Protein AF-K1UDP0-F1 (afdb_monomer_lite)

Stru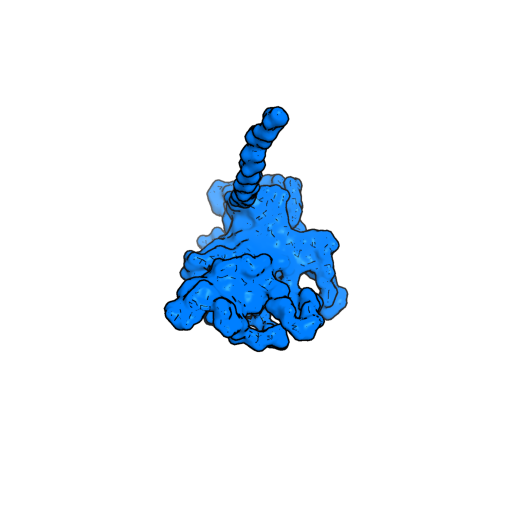cture (mmCIF, N/CA/C/O backbone):
data_AF-K1UDP0-F1
#
_entry.id   AF-K1UDP0-F1
#
loop_
_atom_site.group_PDB
_atom_site.id
_atom_site.type_symbol
_atom_site.label_atom_id
_atom_site.label_alt_id
_atom_site.label_comp_id
_atom_site.label_asym_id
_atom_site.label_entity_id
_atom_site.label_seq_id
_atom_site.pdbx_PDB_ins_code
_atom_site.Cartn_x
_atom_site.Cartn_y
_atom_site.Cartn_z
_atom_site.occupancy
_atom_site.B_iso_or_equiv
_atom_site.auth_seq_id
_atom_site.auth_comp_id
_atom_site.auth_asym_id
_atom_site.auth_atom_id
_atom_site.pdbx_PDB_model_num
ATOM 1 N N . ALA A 1 1 ? -35.094 0.260 -49.818 1.00 42.16 1 ALA A N 1
ATOM 2 C CA . ALA A 1 1 ? -34.373 -0.381 -48.700 1.00 42.16 1 ALA A CA 1
ATOM 3 C C . ALA A 1 1 ? -34.148 0.659 -47.609 1.00 42.16 1 ALA A C 1
ATOM 5 O O . ALA A 1 1 ? -33.441 1.630 -47.849 1.00 42.16 1 ALA A O 1
ATOM 6 N N . ILE A 1 2 ? -34.815 0.514 -46.461 1.00 40.31 2 ILE A N 1
ATOM 7 C CA . ILE A 1 2 ? -34.652 1.402 -45.303 1.00 40.31 2 ILE A CA 1
ATOM 8 C C . ILE A 1 2 ? -33.335 0.998 -44.633 1.00 40.31 2 ILE A C 1
ATOM 10 O O . ILE A 1 2 ? -33.286 0.004 -43.917 1.00 40.31 2 ILE A O 1
ATOM 14 N N . LYS A 1 3 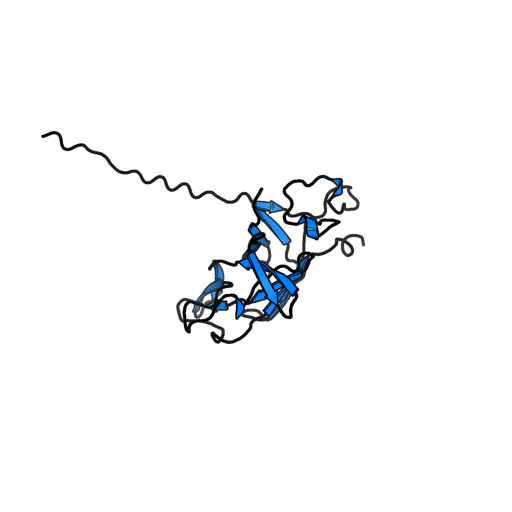? -32.242 1.710 -44.933 1.00 44.22 3 LYS A N 1
ATOM 15 C CA . LYS A 1 3 ? -30.991 1.574 -44.179 1.00 44.22 3 LYS A CA 1
ATOM 16 C C . LYS A 1 3 ? -31.209 2.239 -42.823 1.00 44.22 3 LYS A C 1
ATOM 18 O O . LYS A 1 3 ? -31.300 3.460 -42.727 1.00 44.22 3 LYS A O 1
ATOM 23 N N . SER A 1 4 ? -31.370 1.405 -41.809 1.00 48.97 4 SER A N 1
ATOM 24 C CA . SER A 1 4 ? -31.500 1.774 -40.409 1.00 48.97 4 SER A CA 1
ATOM 25 C C . SER A 1 4 ? -30.345 2.670 -39.956 1.00 48.97 4 SER A C 1
ATOM 27 O O . SER A 1 4 ? -29.184 2.266 -39.995 1.00 48.97 4 SER A O 1
ATOM 29 N N . LYS A 1 5 ? -30.681 3.882 -39.503 1.00 51.97 5 LYS A N 1
ATOM 30 C CA . LYS A 1 5 ? -29.825 4.707 -38.649 1.00 51.97 5 LYS A CA 1
ATOM 31 C C . LYS A 1 5 ? -29.817 4.078 -37.256 1.00 51.97 5 LYS A C 1
ATOM 33 O O . LYS A 1 5 ? -30.754 4.294 -36.497 1.00 51.97 5 LYS A O 1
ATOM 38 N N . TYR A 1 6 ? -28.770 3.341 -36.923 1.00 50.84 6 TYR A N 1
ATOM 39 C CA . TYR A 1 6 ? -28.407 3.123 -35.529 1.00 50.84 6 TYR A CA 1
ATOM 40 C C . TYR A 1 6 ? -27.055 3.793 -35.329 1.00 50.84 6 TYR A C 1
ATOM 42 O O . TYR A 1 6 ? -26.057 3.377 -35.908 1.00 50.84 6 TYR A O 1
ATOM 50 N N . ALA A 1 7 ? -27.064 4.910 -34.604 1.00 57.78 7 ALA A N 1
ATOM 51 C CA . ALA A 1 7 ? -25.852 5.476 -34.041 1.00 57.78 7 ALA A CA 1
ATOM 52 C C . ALA A 1 7 ? -25.564 4.674 -32.771 1.00 57.78 7 ALA A C 1
ATOM 54 O O . ALA A 1 7 ? -26.352 4.720 -31.825 1.00 57.78 7 ALA A O 1
ATOM 55 N N . GLU A 1 8 ? -24.479 3.905 -32.770 1.00 53.16 8 GLU A N 1
ATOM 56 C CA . GLU A 1 8 ? -23.952 3.328 -31.539 1.00 53.16 8 GLU A CA 1
ATOM 57 C C . GLU A 1 8 ? -23.496 4.481 -30.647 1.00 53.16 8 GLU A C 1
ATOM 59 O O . GLU A 1 8 ? -22.573 5.225 -30.971 1.00 53.16 8 GLU A O 1
ATOM 64 N N . THR A 1 9 ? -24.214 4.680 -29.545 1.00 47.75 9 THR A N 1
ATOM 65 C CA . THR A 1 9 ? -23.790 5.581 -28.479 1.00 47.75 9 THR A CA 1
ATOM 66 C C . THR A 1 9 ? -23.071 4.724 -27.455 1.00 47.75 9 THR A C 1
ATOM 68 O O . THR A 1 9 ? -23.708 4.021 -26.672 1.00 47.75 9 THR A O 1
ATOM 71 N N . THR A 1 10 ? -21.743 4.752 -27.479 1.00 50.28 10 THR A N 1
ATOM 72 C CA . THR A 1 10 ? -20.934 4.165 -26.413 1.00 50.28 10 THR A CA 1
ATOM 73 C C . THR A 1 10 ? -21.093 5.037 -25.175 1.00 50.28 10 THR A C 1
ATOM 75 O O . THR A 1 10 ? -20.536 6.129 -25.094 1.00 50.28 10 THR A O 1
ATOM 78 N N . VAL A 1 11 ? -21.890 4.579 -24.213 1.00 44.62 11 VAL A N 1
ATOM 79 C CA . VAL A 1 11 ? -21.953 5.190 -22.885 1.00 44.62 11 VAL A CA 1
ATOM 80 C C . VAL A 1 11 ? -20.810 4.597 -22.069 1.00 44.62 11 VAL A C 1
ATOM 82 O O . VAL A 1 11 ? -20.934 3.513 -21.509 1.00 44.62 11 VAL A O 1
ATOM 85 N N . SER A 1 12 ? -19.669 5.281 -22.028 1.00 48.81 12 SER A N 1
ATOM 86 C CA . SER A 1 12 ? -18.603 4.963 -21.079 1.00 48.81 12 SER A CA 1
ATOM 87 C C . SER A 1 12 ? -18.919 5.643 -19.747 1.00 48.81 12 SER A C 1
ATOM 89 O O . SER A 1 12 ? -18.541 6.791 -19.519 1.00 48.81 12 SER A O 1
ATOM 91 N N . THR A 1 13 ? -19.637 4.964 -18.857 1.00 45.91 13 THR A N 1
ATOM 92 C CA . THR A 1 13 ? -19.646 5.349 -17.442 1.00 45.91 13 THR A CA 1
ATOM 93 C C . THR A 1 13 ? -18.293 4.973 -16.853 1.00 45.91 13 THR A C 1
ATOM 95 O O . THR A 1 13 ? -18.053 3.807 -16.549 1.00 45.91 13 THR A O 1
ATOM 98 N N . ALA A 1 14 ? -17.395 5.948 -16.711 1.00 54.34 14 ALA A N 1
ATOM 99 C CA . ALA A 1 14 ? -16.269 5.801 -15.802 1.00 54.34 14 ALA A CA 1
ATOM 100 C C . ALA A 1 14 ? -16.856 5.718 -14.385 1.00 54.34 14 ALA A C 1
ATOM 102 O O . ALA A 1 14 ? -17.390 6.702 -13.875 1.00 54.34 14 ALA A O 1
ATOM 103 N N . LEU A 1 15 ? -16.846 4.527 -13.785 1.00 57.91 15 LEU A N 1
ATOM 104 C CA . LEU A 1 15 ? -17.167 4.362 -12.370 1.00 57.91 15 LEU A CA 1
ATOM 105 C C . LEU A 1 15 ? -16.089 5.101 -11.574 1.00 57.91 15 LEU A C 1
ATOM 107 O O . LEU A 1 15 ? -14.957 4.637 -11.473 1.00 57.91 15 LEU A O 1
ATOM 111 N N . ALA A 1 16 ? -16.425 6.285 -11.067 1.00 78.94 16 ALA A N 1
ATOM 112 C CA . ALA A 1 16 ? -15.557 7.003 -10.149 1.00 78.94 16 ALA A CA 1
ATOM 113 C C . ALA A 1 16 ? -15.512 6.232 -8.823 1.00 78.94 16 ALA A C 1
ATOM 115 O O . ALA A 1 16 ? -16.558 5.919 -8.254 1.00 78.94 16 ALA A O 1
ATOM 116 N N . LEU A 1 17 ? -14.309 5.915 -8.341 1.00 87.06 17 LEU A N 1
ATOM 117 C CA . LEU A 1 17 ? -14.132 5.344 -7.008 1.00 87.06 17 LEU A CA 1
ATOM 118 C C . LEU A 1 17 ? -14.562 6.380 -5.962 1.00 87.06 17 LEU A C 1
ATOM 120 O O . LEU A 1 17 ? -14.108 7.526 -5.996 1.00 87.06 17 LEU A O 1
ATOM 124 N N . GLN A 1 18 ? -15.432 5.973 -5.040 1.00 92.69 18 GLN A N 1
ATOM 125 C CA . GLN A 1 18 ? -15.781 6.771 -3.869 1.00 92.69 18 GLN A CA 1
ATOM 126 C C . GLN A 1 18 ? -14.707 6.553 -2.804 1.00 92.69 18 GLN A C 1
ATOM 128 O O . GLN A 1 18 ? -14.639 5.482 -2.206 1.00 92.69 18 GLN A O 1
ATOM 133 N N . TRP A 1 19 ? -13.853 7.554 -2.611 1.00 94.50 19 TRP A N 1
ATOM 134 C CA . TRP A 1 19 ? -12.797 7.529 -1.603 1.00 94.50 19 TRP A CA 1
ATOM 135 C C . TRP A 1 19 ? -13.340 7.933 -0.240 1.00 94.50 19 TRP A C 1
ATOM 137 O O . TRP A 1 19 ? -14.052 8.930 -0.123 1.00 94.50 19 TRP A O 1
ATOM 147 N N . GLU A 1 20 ? -12.977 7.163 0.777 1.00 94.56 20 GLU A N 1
ATOM 148 C CA . GLU A 1 20 ? -13.325 7.415 2.169 1.00 94.56 20 GLU A CA 1
ATOM 149 C C . GLU A 1 20 ? -12.052 7.381 3.020 1.00 94.56 20 GLU A C 1
ATOM 151 O O . GLU A 1 20 ? -11.142 6.595 2.721 1.00 94.56 20 GLU A O 1
ATOM 156 N N . PRO A 1 21 ? -11.964 8.200 4.084 1.00 94.38 21 PRO A N 1
ATOM 157 C CA . PRO A 1 21 ? -10.879 8.087 5.045 1.00 94.38 21 PRO A CA 1
ATOM 158 C C . PRO A 1 21 ? -10.788 6.656 5.570 1.00 94.38 21 PRO A C 1
ATOM 160 O O . PRO A 1 21 ? -11.789 6.079 6.001 1.00 94.38 21 PRO A O 1
ATOM 163 N N . LEU A 1 22 ? -9.585 6.086 5.558 1.00 96.19 22 LEU A N 1
ATOM 164 C CA . LEU A 1 22 ? -9.324 4.897 6.351 1.00 96.19 22 LEU A CA 1
ATOM 165 C C . LEU A 1 22 ? -9.134 5.342 7.805 1.00 96.19 22 LEU A C 1
ATOM 167 O O . LEU A 1 22 ? -8.569 6.401 8.066 1.00 96.19 22 LEU A O 1
ATOM 171 N N . TYR A 1 23 ? -9.606 4.542 8.753 1.00 96.44 23 TYR A N 1
ATOM 172 C CA . TYR A 1 23 ? -9.430 4.805 10.179 1.00 96.44 23 TYR A CA 1
ATOM 173 C C . TYR A 1 23 ? -8.517 3.756 10.799 1.00 96.44 23 TYR A C 1
ATOM 175 O O . TYR A 1 23 ? -8.512 2.603 10.362 1.00 96.44 23 TYR A O 1
ATOM 183 N 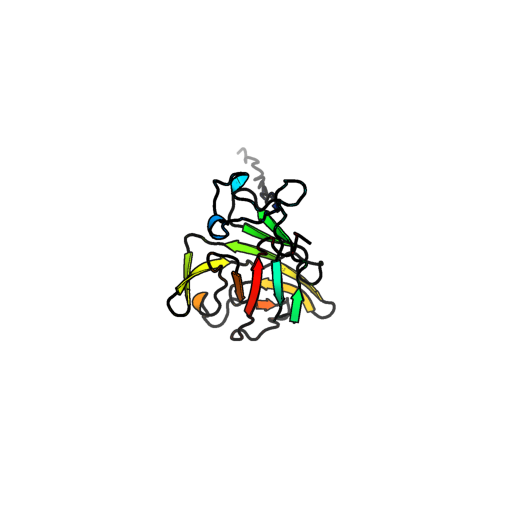N . ILE A 1 24 ? -7.773 4.155 11.829 1.00 96.88 24 ILE A N 1
ATOM 184 C CA . ILE A 1 24 ? -6.847 3.266 12.526 1.00 96.88 24 ILE A CA 1
ATOM 185 C C . ILE A 1 24 ? -7.624 2.117 13.160 1.00 96.88 24 ILE A C 1
ATOM 187 O O . ILE A 1 24 ? -8.504 2.329 13.996 1.00 96.88 24 ILE A O 1
ATOM 191 N N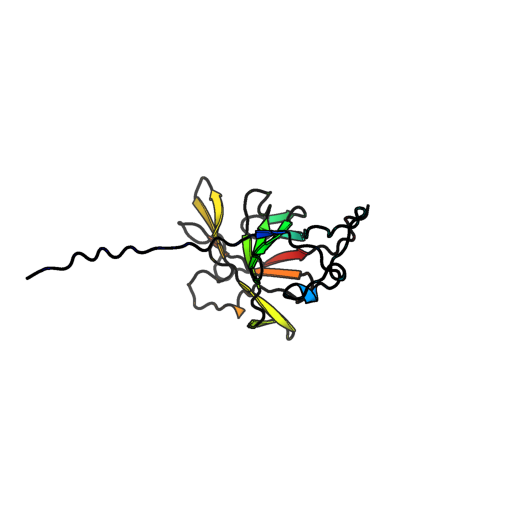 . LEU A 1 25 ? -7.273 0.894 12.772 1.00 96.69 25 LEU A N 1
ATOM 192 C CA . LEU A 1 25 ? -7.809 -0.325 13.362 1.00 96.69 25 LEU A CA 1
ATOM 193 C C . LEU A 1 25 ? -7.001 -0.716 14.598 1.00 96.69 25 LEU A C 1
ATOM 195 O O . LEU A 1 25 ? -5.767 -0.724 14.568 1.00 96.69 25 LEU A O 1
ATOM 199 N N . SER A 1 26 ? -7.706 -1.098 15.661 1.00 95.12 26 SER A N 1
ATOM 200 C CA . SER A 1 26 ? -7.107 -1.698 16.858 1.00 95.12 26 SER A CA 1
ATOM 201 C C . SER A 1 26 ? -6.477 -3.057 16.535 1.00 95.12 26 SER A C 1
ATOM 203 O O . SER A 1 26 ? -5.418 -3.391 17.058 1.00 95.12 26 SER A O 1
ATOM 205 N N . ASP A 1 27 ? -7.112 -3.817 15.638 1.00 96.06 27 ASP A N 1
ATOM 206 C CA . ASP A 1 27 ? -6.597 -5.064 15.072 1.00 96.06 27 ASP A CA 1
ATOM 207 C C . ASP A 1 27 ? -6.271 -4.852 13.582 1.00 96.06 27 ASP A C 1
ATOM 209 O O . ASP A 1 27 ? -7.192 -4.792 12.757 1.00 96.06 27 ASP A O 1
ATOM 213 N N . PRO A 1 28 ? -4.985 -4.719 13.208 1.00 94.62 28 PRO A N 1
ATOM 214 C CA . PRO A 1 28 ? -4.599 -4.414 11.834 1.00 94.62 28 PRO A CA 1
ATOM 215 C C . PRO A 1 28 ? -4.934 -5.545 10.851 1.00 94.62 28 PRO A C 1
ATOM 217 O O . PRO A 1 28 ? -5.120 -5.284 9.663 1.00 94.62 28 PRO A O 1
ATOM 220 N N . THR A 1 29 ? -5.122 -6.782 11.326 1.00 94.50 29 THR A N 1
ATOM 221 C CA . THR A 1 29 ? -5.483 -7.921 10.464 1.00 94.50 29 THR A CA 1
ATOM 222 C C . THR A 1 29 ? -6.868 -7.754 9.826 1.00 94.50 29 THR A C 1
ATOM 224 O O . THR A 1 29 ? -7.169 -8.349 8.789 1.00 94.50 29 THR A O 1
ATOM 227 N N . LYS A 1 30 ? -7.708 -6.875 10.392 1.00 95.38 30 LYS A N 1
ATOM 228 C CA . LYS A 1 30 ? -9.041 -6.544 9.875 1.00 95.38 30 LYS A CA 1
ATOM 229 C C . LYS A 1 30 ? -9.036 -5.517 8.745 1.00 95.38 30 LYS A C 1
ATOM 231 O O . LYS A 1 30 ? -10.117 -5.128 8.304 1.00 95.38 30 LYS A O 1
ATOM 236 N N . LEU A 1 31 ? -7.875 -5.095 8.236 1.00 95.81 31 LEU A N 1
ATOM 237 C CA . LEU A 1 31 ? -7.777 -4.088 7.171 1.00 95.81 31 LEU A CA 1
ATOM 238 C C . LEU A 1 31 ? -8.648 -4.410 5.945 1.00 95.81 31 LEU A C 1
ATOM 240 O O . LEU A 1 31 ? -9.223 -3.513 5.329 1.00 95.81 31 LEU A O 1
ATOM 244 N N . LEU A 1 32 ? -8.785 -5.697 5.615 1.00 94.31 32 LEU A N 1
ATOM 245 C CA . LEU A 1 32 ? -9.586 -6.168 4.483 1.00 94.31 32 LEU A CA 1
ATOM 246 C C . LEU A 1 32 ? -11.040 -6.499 4.846 1.00 94.31 32 LEU A C 1
ATOM 248 O O . LEU A 1 32 ? -11.826 -6.809 3.951 1.00 94.31 32 LEU A O 1
ATOM 252 N N . SER A 1 33 ? -11.417 -6.420 6.125 1.00 92.38 33 SER A N 1
ATOM 253 C CA . SER A 1 33 ? -12.769 -6.743 6.581 1.00 92.38 33 SER A CA 1
ATOM 254 C C . SER A 1 33 ? -13.804 -5.816 5.942 1.00 92.38 33 SER A C 1
ATOM 256 O O . SER A 1 33 ? -13.559 -4.625 5.714 1.00 92.38 33 SER A O 1
ATOM 258 N N . THR A 1 34 ? -14.974 -6.385 5.659 1.00 87.00 34 THR A N 1
ATOM 259 C CA . THR A 1 34 ? -16.201 -5.664 5.286 1.00 87.00 34 THR A CA 1
ATOM 260 C C . THR A 1 34 ? -17.183 -5.557 6.451 1.00 87.00 34 THR A C 1
ATOM 262 O O . THR A 1 34 ? -18.213 -4.904 6.319 1.00 87.00 34 THR A O 1
ATOM 265 N N . ASP A 1 35 ? -16.886 -6.218 7.569 1.00 89.44 35 ASP A N 1
ATOM 266 C CA . ASP A 1 35 ? -17.688 -6.228 8.788 1.00 89.44 35 ASP A CA 1
ATOM 267 C C . ASP A 1 35 ? -16.877 -5.540 9.889 1.00 89.44 35 ASP A C 1
ATOM 269 O O . ASP A 1 35 ? -16.125 -6.173 10.635 1.00 89.44 35 ASP A O 1
ATOM 273 N N . LEU A 1 36 ? -16.914 -4.208 9.868 1.00 92.25 36 LEU A N 1
ATOM 274 C CA . LEU A 1 36 ? -16.256 -3.350 10.846 1.00 92.25 36 LEU A CA 1
ATOM 275 C C . LEU A 1 36 ? -17.316 -2.597 11.642 1.00 92.25 36 LEU A C 1
ATOM 277 O O . LEU A 1 36 ? -18.312 -2.112 11.104 1.00 92.25 36 LEU A O 1
ATOM 281 N N . THR A 1 37 ? -17.067 -2.476 12.936 1.00 93.75 37 THR A N 1
ATOM 282 C CA . THR A 1 37 ? -17.899 -1.760 13.895 1.00 93.75 37 THR A CA 1
ATOM 283 C C . THR A 1 37 ? -17.093 -0.651 14.558 1.00 93.75 37 THR A C 1
ATOM 285 O O . THR A 1 37 ? -15.867 -0.624 14.496 1.00 93.75 37 THR A O 1
ATOM 288 N N . GLU A 1 38 ? -17.763 0.254 15.273 1.00 92.25 38 GLU A N 1
ATOM 289 C CA . GLU A 1 38 ? -17.066 1.308 16.021 1.00 92.25 38 GLU A CA 1
ATOM 290 C C . GLU A 1 38 ? -16.019 0.793 17.023 1.00 92.25 38 GLU A C 1
ATOM 292 O O . GLU A 1 38 ? -15.097 1.532 17.363 1.00 92.25 38 GLU A O 1
ATOM 297 N N . ALA A 1 39 ? -16.173 -0.436 17.525 1.00 94.44 39 ALA A N 1
ATOM 298 C CA . ALA A 1 39 ? -15.248 -1.039 18.481 1.00 94.44 39 ALA A CA 1
ATOM 299 C C . ALA A 1 39 ? -13.923 -1.479 17.837 1.00 94.44 39 ALA A C 1
ATOM 301 O O . ALA A 1 39 ? -12.948 -1.706 18.548 1.00 94.44 39 ALA A O 1
ATOM 302 N N . ASP A 1 40 ? -13.882 -1.594 16.508 1.00 96.50 40 ASP A N 1
ATOM 303 C CA . ASP A 1 40 ? -12.683 -2.003 15.780 1.00 96.50 40 ASP A CA 1
ATOM 304 C C . ASP A 1 40 ? -11.687 -0.854 15.600 1.00 96.50 40 ASP A C 1
ATOM 306 O O . ASP A 1 40 ? -10.513 -1.102 15.330 1.00 96.50 40 ASP A O 1
ATOM 310 N N . TYR A 1 41 ? -12.120 0.395 15.791 1.00 96.44 41 TYR A N 1
ATOM 311 C CA . TYR A 1 41 ? -11.293 1.574 15.561 1.00 96.44 41 TYR A CA 1
ATOM 312 C C . TYR A 1 41 ? -10.652 2.114 16.837 1.00 96.44 41 TYR A C 1
ATOM 314 O O . TYR A 1 41 ? -11.277 2.170 17.899 1.00 96.44 41 TYR A O 1
ATOM 322 N N . VAL A 1 42 ? -9.422 2.601 16.701 1.00 96.12 42 VAL A N 1
ATOM 323 C CA . VAL A 1 42 ? -8.778 3.430 17.721 1.00 96.12 42 VAL A CA 1
ATOM 324 C C . VAL A 1 42 ? -9.465 4.794 17.733 1.00 96.12 42 VAL A C 1
ATOM 326 O O . VAL A 1 42 ? -9.640 5.430 16.688 1.00 96.12 42 VAL A O 1
ATOM 329 N N . LYS A 1 43 ? -9.878 5.236 18.923 1.00 94.44 43 LYS A N 1
ATOM 330 C CA . LYS A 1 43 ? -10.599 6.497 19.127 1.00 94.44 43 LYS A CA 1
ATOM 331 C C . LYS A 1 43 ? -9.676 7.551 19.731 1.00 94.44 43 LYS A C 1
ATOM 333 O O . LYS A 1 43 ? -8.928 7.255 20.659 1.00 94.44 43 LYS A O 1
ATOM 338 N N . GLY A 1 44 ? -9.759 8.775 19.218 1.00 91.44 44 GLY A N 1
ATOM 339 C CA . GLY A 1 44 ? -9.067 9.932 19.779 1.00 91.44 44 GLY A CA 1
ATOM 340 C C . GLY A 1 44 ? -9.745 10.456 21.046 1.00 91.44 44 GLY A C 1
ATOM 341 O O . GLY A 1 44 ? -10.781 9.949 21.485 1.00 91.44 44 GLY A O 1
ATOM 342 N N . ALA A 1 45 ? -9.191 11.529 21.614 1.00 90.31 45 ALA A N 1
ATOM 343 C CA . ALA A 1 45 ? -9.727 12.172 22.818 1.00 90.31 45 ALA A CA 1
ATOM 344 C C . ALA A 1 45 ? -11.170 12.697 22.653 1.00 90.31 45 ALA A C 1
ATOM 346 O O . ALA A 1 45 ? -11.899 12.832 23.634 1.00 90.31 45 ALA A O 1
ATOM 347 N N . ASP A 1 46 ? -11.601 12.969 21.418 1.00 91.25 46 ASP A N 1
ATOM 348 C CA . ASP A 1 46 ? -12.966 13.387 21.087 1.00 91.25 46 ASP A CA 1
ATOM 349 C C . ASP A 1 46 ? -13.951 12.210 20.928 1.00 91.25 46 ASP A C 1
ATOM 351 O O . ASP A 1 46 ? -15.127 12.418 20.619 1.00 91.25 46 ASP A O 1
ATOM 355 N N . GLY A 1 47 ? -13.485 10.975 21.144 1.00 92.44 47 GLY A N 1
ATOM 356 C CA . GLY A 1 47 ? -14.270 9.749 21.037 1.00 92.44 47 GLY A CA 1
ATOM 357 C C . GLY A 1 47 ? -14.526 9.281 19.602 1.00 92.44 47 GLY A C 1
ATOM 358 O O . GLY A 1 47 ? -15.286 8.325 19.417 1.00 92.44 47 GLY A O 1
ATOM 359 N N . LYS A 1 48 ? -13.923 9.918 18.591 1.00 92.88 48 LYS A N 1
ATOM 360 C CA . LYS A 1 48 ? -14.090 9.550 17.180 1.00 92.88 48 LYS A CA 1
ATOM 361 C C . LYS A 1 48 ? -12.921 8.704 16.671 1.00 92.88 48 LYS A C 1
ATOM 363 O O . LYS A 1 48 ? -11.810 8.839 17.185 1.00 92.88 48 LYS A O 1
ATOM 368 N N . PRO A 1 49 ? -13.150 7.849 15.658 1.00 95.31 49 PRO A N 1
ATOM 369 C CA . PRO A 1 49 ? -12.078 7.135 14.976 1.00 95.31 49 PRO A CA 1
ATOM 370 C C . PRO A 1 49 ? -10.994 8.083 14.449 1.00 95.31 49 PRO A C 1
ATOM 372 O O . PRO A 1 49 ? -11.300 9.104 13.827 1.00 95.31 49 PRO A O 1
ATOM 375 N N . ILE A 1 50 ? -9.733 7.733 14.690 1.00 95.19 50 ILE A N 1
ATOM 376 C CA . ILE A 1 50 ? -8.573 8.490 14.205 1.00 95.19 50 ILE A CA 1
ATOM 377 C C . ILE A 1 50 ? -8.319 8.118 12.742 1.00 95.19 50 ILE A C 1
ATOM 379 O O . ILE A 1 50 ? -8.325 6.935 12.399 1.00 95.19 50 ILE A O 1
ATOM 383 N N . ALA A 1 51 ? -8.113 9.110 11.872 1.00 95.06 51 ALA A N 1
ATOM 384 C CA . ALA A 1 51 ? -7.757 8.867 10.474 1.00 95.06 51 ALA A CA 1
ATOM 385 C C . ALA A 1 51 ? -6.411 8.128 10.373 1.00 95.06 51 ALA A C 1
ATOM 387 O O . ALA A 1 51 ? -5.475 8.416 11.117 1.00 95.06 51 ALA A O 1
ATOM 388 N N . GLN A 1 52 ? -6.315 7.174 9.452 1.00 96.81 52 GLN A N 1
ATOM 389 C CA . GLN A 1 52 ? -5.120 6.372 9.254 1.00 96.81 52 GLN A CA 1
ATOM 390 C C . GLN A 1 52 ? -4.058 7.184 8.518 1.00 96.81 52 GLN A C 1
ATOM 392 O O . GLN A 1 52 ? -4.244 7.599 7.374 1.00 96.81 52 GLN A O 1
ATOM 397 N N . THR A 1 53 ? -2.919 7.339 9.173 1.00 95.62 53 THR A N 1
ATOM 398 C CA . THR A 1 53 ? -1.684 7.873 8.596 1.00 95.62 53 THR A CA 1
ATOM 399 C C . THR A 1 53 ? -0.609 6.793 8.555 1.00 95.62 53 THR A C 1
ATOM 401 O O . THR A 1 53 ? -0.803 5.699 9.104 1.00 95.62 53 THR A O 1
ATOM 404 N N . ALA A 1 54 ? 0.495 7.058 7.868 1.00 96.25 54 ALA A N 1
ATOM 405 C CA . ALA A 1 54 ? 1.597 6.116 7.757 1.00 96.25 54 ALA A CA 1
ATOM 406 C C . ALA A 1 54 ? 2.951 6.825 7.716 1.00 96.25 54 ALA A C 1
ATOM 408 O O . ALA A 1 54 ? 3.049 7.941 7.203 1.00 96.25 54 ALA A O 1
ATOM 409 N N . ASP A 1 55 ? 3.973 6.121 8.190 1.00 95.75 55 ASP A N 1
ATOM 410 C CA . ASP A 1 55 ? 5.364 6.422 7.883 1.00 95.75 55 ASP A CA 1
ATOM 411 C C . ASP A 1 55 ? 5.713 5.764 6.548 1.00 95.75 55 ASP A C 1
ATOM 413 O O . ASP A 1 55 ? 5.404 4.588 6.326 1.00 95.75 55 ASP A O 1
ATOM 417 N N . TYR A 1 56 ? 6.352 6.517 5.663 1.00 96.38 56 TYR A N 1
ATOM 418 C CA . TYR A 1 56 ? 6.768 6.094 4.335 1.00 96.38 56 TYR A CA 1
ATOM 419 C C . TYR A 1 56 ? 8.263 6.338 4.148 1.00 96.38 56 TYR A C 1
ATOM 421 O O . TYR A 1 56 ? 8.756 7.408 4.495 1.00 96.38 56 TYR A O 1
ATOM 429 N N . SER A 1 57 ? 8.971 5.373 3.566 1.00 96.31 57 SER A N 1
ATOM 430 C CA . SER A 1 57 ? 10.386 5.503 3.215 1.00 96.31 57 SER A CA 1
ATOM 431 C C . SER A 1 57 ? 10.559 5.354 1.705 1.00 96.31 57 SER A C 1
ATOM 433 O O . SER A 1 57 ? 10.278 4.293 1.141 1.00 96.31 57 SER A O 1
ATOM 435 N N . TYR A 1 58 ? 10.997 6.436 1.062 1.00 93.50 58 TYR A N 1
ATOM 436 C CA . TYR A 1 58 ? 11.289 6.522 -0.365 1.00 93.50 58 TYR A CA 1
ATOM 437 C C . TYR A 1 58 ? 12.726 6.092 -0.652 1.00 93.50 58 TYR A C 1
ATOM 439 O O . TYR A 1 58 ? 13.661 6.474 0.058 1.00 93.50 58 TYR A O 1
ATOM 447 N N . ASN A 1 59 ? 12.917 5.374 -1.754 1.00 91.62 59 ASN A N 1
ATOM 448 C CA . ASN A 1 59 ? 14.225 4.868 -2.167 1.00 91.62 59 ASN A CA 1
ATOM 449 C C . ASN A 1 59 ? 14.419 4.877 -3.697 1.00 91.62 59 ASN A C 1
ATOM 451 O O . ASN A 1 59 ? 15.357 4.269 -4.209 1.00 91.62 59 ASN A O 1
ATOM 455 N N . GLY A 1 60 ? 13.521 5.534 -4.436 1.00 87.44 60 GLY A N 1
ATOM 456 C CA . GLY A 1 60 ? 13.495 5.561 -5.896 1.00 87.44 60 GLY A CA 1
ATOM 457 C C . GLY A 1 60 ? 13.676 6.955 -6.481 1.00 87.44 60 GLY A C 1
ATOM 458 O O . GLY A 1 60 ? 14.722 7.582 -6.325 1.00 87.44 60 GLY A O 1
ATOM 459 N N . TYR A 1 61 ? 12.655 7.439 -7.200 1.00 86.94 61 TYR A N 1
ATOM 460 C CA . TYR A 1 61 ? 12.690 8.776 -7.809 1.00 86.94 61 TYR A CA 1
ATOM 461 C C . TYR A 1 61 ? 12.888 9.885 -6.758 1.00 86.94 61 TYR A C 1
ATOM 463 O O . TYR A 1 61 ? 13.587 10.866 -7.019 1.00 86.94 61 TYR A O 1
ATOM 471 N N . TRP A 1 62 ? 12.329 9.688 -5.561 1.00 88.56 62 TRP A N 1
ATOM 472 C CA . TRP A 1 62 ? 12.685 10.417 -4.344 1.00 88.56 62 TRP A CA 1
ATOM 473 C C . TRP A 1 62 ? 13.406 9.487 -3.365 1.00 88.56 62 TRP A C 1
ATOM 475 O O . TRP A 1 62 ? 13.223 8.272 -3.409 1.00 88.56 62 TRP A O 1
ATOM 485 N N . VAL A 1 63 ? 14.199 10.067 -2.461 1.00 91.06 63 VAL A N 1
ATOM 486 C CA . VAL A 1 63 ? 14.888 9.345 -1.381 1.00 91.06 63 VAL A CA 1
ATOM 487 C C . VAL A 1 63 ? 14.704 10.115 -0.078 1.00 91.06 63 VAL A C 1
ATOM 489 O O . VAL A 1 63 ? 15.000 11.311 -0.032 1.00 91.06 63 VAL A O 1
ATOM 492 N N . GLY A 1 64 ? 14.243 9.442 0.974 1.00 93.06 64 GLY A N 1
ATOM 493 C CA . GLY A 1 64 ? 13.986 10.046 2.284 1.00 93.06 64 GLY A CA 1
ATOM 494 C C . GLY A 1 64 ? 12.781 9.428 2.985 1.00 93.06 64 GLY A C 1
ATOM 495 O O . GLY A 1 64 ? 12.245 8.430 2.521 1.00 93.06 64 GLY A O 1
ATOM 496 N N . ASP A 1 65 ? 12.338 10.048 4.075 1.00 93.38 65 ASP A N 1
ATOM 497 C CA . ASP A 1 65 ? 11.208 9.573 4.878 1.00 93.38 65 ASP A CA 1
ATOM 498 C C . ASP A 1 65 ? 10.094 10.630 4.950 1.00 93.38 65 ASP A C 1
ATOM 500 O O . ASP A 1 65 ? 10.361 11.834 4.903 1.00 93.38 65 ASP A O 1
ATOM 504 N N . ASP A 1 66 ? 8.847 10.183 5.089 1.00 91.69 66 ASP A N 1
ATOM 505 C CA . ASP A 1 66 ? 7.651 11.024 5.172 1.00 91.69 66 ASP A CA 1
ATOM 506 C C . ASP A 1 66 ? 6.610 10.403 6.100 1.00 91.69 66 ASP A C 1
ATOM 508 O O . ASP A 1 66 ? 6.203 9.259 5.932 1.00 91.69 66 ASP A O 1
ATOM 512 N N . ASN A 1 67 ? 6.172 11.182 7.083 1.00 91.00 67 ASN A N 1
ATOM 513 C CA . ASN A 1 67 ? 5.198 10.784 8.099 1.00 91.00 67 ASN A CA 1
ATOM 514 C C . ASN A 1 67 ? 3.849 11.508 7.945 1.00 91.00 67 ASN A C 1
ATOM 516 O O . ASN A 1 67 ? 3.000 11.475 8.840 1.00 91.00 67 ASN A O 1
ATOM 520 N N . SER A 1 68 ? 3.659 12.206 6.823 1.00 90.56 68 SER A N 1
ATOM 521 C CA . SER A 1 68 ? 2.465 12.994 6.515 1.00 90.56 68 SER A CA 1
ATOM 522 C C . SER A 1 68 ? 1.471 12.269 5.603 1.00 90.56 68 SER A C 1
ATOM 524 O O . SER A 1 68 ? 0.396 12.808 5.309 1.00 90.56 68 SER A O 1
ATOM 526 N N . VAL A 1 69 ? 1.801 11.042 5.181 1.00 94.38 69 VAL A N 1
ATOM 527 C CA . VAL A 1 69 ? 0.953 10.215 4.320 1.00 94.38 69 VAL A CA 1
ATOM 528 C C . VAL A 1 69 ? -0.352 9.886 5.039 1.00 94.38 69 VAL A C 1
ATOM 530 O O . VAL A 1 69 ? -0.363 9.378 6.162 1.00 94.38 69 VAL A O 1
ATOM 533 N N . VAL A 1 70 ? -1.472 10.143 4.362 1.00 95.56 70 VAL A N 1
ATOM 534 C CA . VAL A 1 70 ? -2.822 9.806 4.834 1.00 95.56 70 VAL A CA 1
ATOM 535 C C . VAL A 1 70 ? -3.412 8.744 3.919 1.00 95.56 70 VAL A C 1
ATOM 537 O O . VAL A 1 70 ? -3.332 8.858 2.694 1.00 95.56 70 VAL A O 1
ATOM 540 N N . ILE A 1 71 ? -4.036 7.724 4.502 1.00 97.44 71 ILE A N 1
ATOM 541 C CA . ILE A 1 71 ? -4.587 6.595 3.757 1.00 97.44 71 ILE A CA 1
ATOM 542 C C . ILE A 1 71 ? -6.096 6.737 3.603 1.00 97.44 71 ILE A C 1
ATOM 544 O O . ILE A 1 71 ? -6.840 6.957 4.560 1.00 97.44 71 ILE A O 1
ATOM 548 N N . GLU A 1 72 ? -6.557 6.528 2.380 1.00 97.12 72 GLU A N 1
ATOM 549 C CA . GLU A 1 72 ? -7.966 6.385 2.048 1.00 97.12 72 GLU A CA 1
ATOM 550 C C . GLU A 1 72 ? -8.226 5.018 1.427 1.00 97.12 72 GLU A C 1
ATOM 552 O O . GLU A 1 72 ? -7.343 4.390 0.834 1.00 97.12 72 GLU A O 1
ATOM 557 N N . ARG A 1 73 ? -9.471 4.563 1.536 1.00 96.19 73 ARG A N 1
ATOM 558 C CA . ARG A 1 73 ? -9.953 3.321 0.939 1.00 96.19 73 ARG A CA 1
ATOM 559 C C . ARG A 1 73 ? -11.097 3.650 -0.006 1.00 96.19 73 ARG A C 1
ATOM 561 O O . ARG A 1 73 ? -11.979 4.439 0.329 1.00 96.19 73 ARG A O 1
ATOM 568 N N . ALA A 1 74 ? -11.106 3.044 -1.187 1.00 95.06 74 ALA A N 1
ATOM 569 C CA . ALA A 1 74 ? -12.288 3.103 -2.030 1.00 95.06 74 ALA A CA 1
ATOM 570 C C . ALA A 1 74 ? -13.385 2.223 -1.408 1.00 95.06 74 ALA A C 1
ATOM 572 O O . ALA A 1 74 ? -13.161 1.035 -1.141 1.00 95.06 74 ALA A O 1
ATOM 573 N N . ALA A 1 75 ? -14.553 2.815 -1.165 1.00 91.00 75 ALA A N 1
ATOM 574 C CA . ALA A 1 75 ? -15.641 2.234 -0.386 1.00 91.00 75 ALA A CA 1
ATOM 575 C C . ALA A 1 75 ? -15.988 0.803 -0.837 1.00 91.00 75 ALA A C 1
ATOM 577 O O . ALA A 1 75 ? -16.272 0.554 -2.009 1.00 91.00 75 ALA A O 1
ATOM 578 N N . GLY A 1 76 ? -15.957 -0.148 0.102 1.00 89.19 76 GLY A N 1
ATOM 579 C CA . GLY A 1 76 ? -16.309 -1.552 -0.152 1.00 89.19 76 GLY A CA 1
ATOM 580 C C . GLY A 1 76 ? -15.309 -2.352 -0.998 1.00 89.19 76 GLY A C 1
ATOM 581 O O . GLY A 1 76 ? -15.644 -3.445 -1.447 1.00 89.19 76 GLY A O 1
ATOM 582 N N . THR A 1 77 ? -14.093 -1.847 -1.226 1.00 92.88 77 THR A N 1
ATOM 583 C CA . THR A 1 77 ? -13.069 -2.516 -2.055 1.00 92.88 77 THR A CA 1
ATOM 584 C C . THR A 1 77 ? -11.793 -2.815 -1.268 1.00 92.88 77 THR A C 1
ATOM 586 O O . THR A 1 77 ? -11.697 -2.476 -0.096 1.00 92.88 77 THR A O 1
ATOM 589 N N . THR A 1 78 ? -10.786 -3.424 -1.891 1.00 96.31 78 THR A N 1
ATOM 590 C CA . THR A 1 78 ? -9.416 -3.531 -1.351 1.00 96.31 78 THR A CA 1
ATOM 591 C C . THR A 1 78 ? -8.443 -2.583 -2.060 1.00 96.31 78 THR A C 1
ATOM 593 O O . THR A 1 78 ? -7.239 -2.835 -2.104 1.00 96.31 78 THR A O 1
ATOM 596 N N . VAL A 1 79 ? -8.975 -1.503 -2.642 1.00 96.75 79 VAL A N 1
ATOM 597 C CA . VAL A 1 79 ? -8.212 -0.447 -3.309 1.00 96.75 79 VAL A CA 1
ATOM 598 C C . VAL A 1 79 ? -8.001 0.702 -2.330 1.00 96.75 79 VAL A C 1
ATOM 600 O O . VAL A 1 79 ? -8.948 1.199 -1.716 1.00 96.75 79 VAL A O 1
ATOM 603 N N . PHE A 1 80 ? -6.755 1.132 -2.210 1.00 97.94 80 PHE A N 1
ATOM 604 C CA . PHE A 1 80 ? -6.296 2.146 -1.277 1.00 97.94 80 PHE A CA 1
ATOM 605 C C . PHE A 1 80 ? -5.585 3.266 -2.023 1.00 97.94 80 PHE A C 1
ATOM 607 O O . PHE A 1 80 ? -5.084 3.079 -3.134 1.00 97.94 80 PHE A O 1
ATOM 614 N N . ARG A 1 81 ? -5.543 4.435 -1.395 1.00 96.44 81 ARG A N 1
ATOM 615 C CA . ARG A 1 81 ? -4.839 5.610 -1.891 1.00 96.44 81 ARG A CA 1
ATOM 616 C C . ARG A 1 81 ? -3.981 6.189 -0.777 1.00 96.44 81 ARG A C 1
ATOM 618 O O . ARG A 1 81 ? -4.511 6.558 0.267 1.00 96.44 81 ARG A O 1
ATOM 625 N N . MET A 1 82 ? -2.677 6.279 -1.021 1.00 95.75 82 MET A N 1
ATOM 626 C CA . MET A 1 82 ? -1.788 7.170 -0.280 1.00 95.75 82 MET A CA 1
ATOM 627 C C . MET A 1 82 ? -2.044 8.580 -0.789 1.00 95.75 82 MET A C 1
ATOM 629 O O . MET A 1 82 ? -1.866 8.844 -1.980 1.00 95.75 82 MET A O 1
ATOM 633 N N . THR A 1 83 ? -2.495 9.458 0.093 1.00 92.69 83 THR A N 1
ATOM 634 C CA . THR A 1 83 ? -2.558 10.893 -0.166 1.00 92.69 83 THR A CA 1
ATOM 635 C C . THR A 1 83 ? -1.404 11.596 0.529 1.00 92.69 83 THR A C 1
ATOM 637 O O . THR A 1 83 ? -0.856 11.083 1.504 1.00 92.69 83 THR A O 1
ATOM 640 N N . ASN A 1 84 ? -1.031 12.755 -0.008 1.00 88.25 84 ASN A N 1
ATOM 641 C CA . ASN A 1 84 ? 0.165 13.517 0.354 1.00 88.25 84 ASN A CA 1
ATOM 642 C C . ASN A 1 84 ? 1.504 12.829 0.043 1.00 88.25 84 ASN A C 1
ATOM 644 O O . ASN A 1 84 ? 2.535 13.213 0.583 1.00 88.25 84 ASN A O 1
ATOM 648 N N . TRP A 1 85 ? 1.510 11.852 -0.857 1.00 89.75 85 TRP A N 1
ATOM 649 C CA . TRP A 1 85 ? 2.729 11.166 -1.267 1.00 89.75 85 TRP A CA 1
ATOM 650 C C . TRP A 1 85 ? 3.570 12.053 -2.208 1.00 89.75 85 TRP A C 1
ATOM 652 O O . TRP A 1 85 ? 3.028 12.839 -2.994 1.00 89.75 85 TRP A O 1
ATOM 662 N N . GLY A 1 86 ? 4.899 11.948 -2.138 1.00 80.31 86 GLY A N 1
ATOM 663 C CA . GLY A 1 86 ? 5.818 12.787 -2.915 1.00 80.31 86 GLY A CA 1
ATOM 664 C C . GLY A 1 86 ? 5.746 14.257 -2.493 1.00 80.31 86 GLY A C 1
ATOM 665 O O . GLY A 1 86 ? 5.416 15.127 -3.305 1.00 80.31 86 GLY A O 1
ATOM 666 N N . GLU A 1 87 ? 5.991 14.521 -1.205 1.00 74.25 87 GLU A N 1
ATOM 667 C CA . GLU A 1 87 ? 5.946 15.861 -0.594 1.00 74.25 87 GLU A CA 1
ATOM 668 C C . GLU A 1 87 ? 4.580 16.562 -0.744 1.00 74.25 87 GLU A C 1
ATOM 670 O O . GLU A 1 87 ? 4.497 17.765 -0.997 1.00 74.25 87 GLU A O 1
ATOM 675 N N . GLY A 1 88 ? 3.476 15.819 -0.633 1.00 74.69 88 GLY A N 1
ATOM 676 C CA . GLY A 1 88 ? 2.137 16.407 -0.701 1.00 74.69 88 GLY A CA 1
ATOM 677 C C . GLY A 1 88 ? 1.576 16.621 -2.110 1.00 74.69 88 GLY A C 1
ATOM 678 O O . GLY A 1 88 ? 0.449 17.100 -2.245 1.00 74.69 88 GLY A O 1
ATOM 679 N N . THR A 1 89 ? 2.335 16.306 -3.163 1.00 79.69 89 THR A N 1
ATOM 680 C CA . THR A 1 89 ? 1.969 16.709 -4.532 1.00 79.69 89 THR A CA 1
ATOM 681 C C . THR A 1 89 ? 1.144 15.651 -5.265 1.00 79.69 89 THR A C 1
ATOM 683 O O . THR A 1 89 ? 0.320 15.998 -6.115 1.00 79.69 89 THR A O 1
ATOM 686 N N . TYR A 1 90 ? 1.323 14.369 -4.940 1.00 86.38 90 TYR A N 1
ATOM 687 C CA . TYR A 1 90 ? 0.722 13.268 -5.685 1.00 86.38 90 TYR A CA 1
ATOM 688 C C . TYR A 1 90 ? 0.031 12.257 -4.778 1.00 86.38 90 TYR A C 1
ATOM 690 O O . TYR A 1 90 ? 0.165 12.246 -3.555 1.00 86.38 90 TYR A O 1
ATOM 698 N N . ASN A 1 91 ? -0.752 11.399 -5.423 1.00 91.50 91 ASN A N 1
ATOM 699 C CA . ASN A 1 91 ? -1.381 10.263 -4.783 1.00 91.50 91 ASN A CA 1
ATOM 700 C C . ASN A 1 91 ? -0.881 8.991 -5.451 1.00 91.50 91 ASN A C 1
ATOM 702 O O . ASN A 1 91 ? -0.702 8.971 -6.669 1.00 91.50 91 ASN A O 1
ATOM 706 N N . VAL A 1 92 ? -0.755 7.923 -4.672 1.00 94.00 92 VAL A N 1
ATOM 707 C CA . VAL A 1 92 ? -0.467 6.588 -5.199 1.00 94.00 92 VAL A CA 1
ATOM 708 C C . VAL A 1 92 ? -1.607 5.653 -4.836 1.00 94.00 92 VAL A C 1
ATOM 710 O O . VAL A 1 92 ? -1.959 5.492 -3.667 1.00 94.00 92 VAL A O 1
ATOM 713 N N . ILE A 1 93 ? -2.201 5.043 -5.856 1.00 96.06 93 ILE A N 1
ATOM 714 C CA . ILE A 1 93 ? -3.277 4.064 -5.731 1.00 96.06 93 ILE A CA 1
ATOM 715 C C . ILE A 1 93 ? -2.689 2.660 -5.813 1.00 96.06 93 ILE A C 1
ATOM 717 O O . ILE A 1 93 ? -1.983 2.330 -6.766 1.00 96.06 93 ILE A O 1
ATOM 721 N N . PHE A 1 94 ? -3.038 1.816 -4.850 1.00 97.12 94 PHE A N 1
ATOM 722 C CA . PHE A 1 94 ? -2.605 0.426 -4.779 1.00 97.12 94 PHE A CA 1
ATOM 723 C C . PHE A 1 94 ? -3.764 -0.479 -4.362 1.00 97.12 94 PHE A C 1
ATOM 725 O O . PHE A 1 94 ? -4.765 -0.030 -3.809 1.00 97.12 94 PHE A O 1
ATOM 732 N N . THR A 1 95 ? -3.668 -1.769 -4.666 1.00 97.62 95 THR A N 1
ATOM 733 C CA . THR A 1 95 ? -4.712 -2.756 -4.363 1.00 97.62 95 THR A CA 1
ATOM 734 C C . THR A 1 95 ? -4.116 -3.928 -3.612 1.00 97.62 95 THR A C 1
ATOM 736 O O . THR A 1 95 ? -3.145 -4.516 -4.076 1.00 97.62 95 THR A O 1
ATOM 739 N N . ILE A 1 96 ? -4.719 -4.309 -2.488 1.00 97.88 96 ILE A N 1
ATOM 740 C CA . ILE A 1 96 ? -4.387 -5.564 -1.810 1.00 97.88 96 ILE A CA 1
ATOM 741 C C . ILE A 1 96 ? -5.219 -6.676 -2.452 1.00 97.88 96 ILE A C 1
ATOM 743 O O . ILE A 1 96 ? -6.444 -6.571 -2.544 1.00 97.88 96 ILE A O 1
ATOM 747 N N . ASN A 1 97 ? -4.570 -7.751 -2.890 1.00 96.25 97 ASN A N 1
ATOM 748 C CA . ASN A 1 97 ? -5.213 -8.918 -3.482 1.00 96.25 97 ASN A CA 1
ATOM 749 C C . ASN A 1 97 ? -5.321 -10.022 -2.408 1.00 96.25 97 ASN A C 1
ATOM 751 O O . ASN A 1 97 ? -4.351 -10.753 -2.195 1.00 96.25 97 ASN A O 1
ATOM 755 N N . PRO A 1 98 ? -6.463 -10.162 -1.700 1.00 93.06 98 PRO A N 1
ATOM 756 C CA . PRO A 1 98 ? -6.602 -11.121 -0.597 1.00 93.06 98 PRO A CA 1
ATOM 757 C C . PRO A 1 98 ? -6.379 -12.576 -1.028 1.00 93.06 98 PRO A C 1
ATOM 759 O O . PRO A 1 98 ? -5.792 -13.357 -0.278 1.00 93.06 98 PRO A O 1
ATOM 762 N N . ASP A 1 99 ? -6.798 -12.906 -2.251 1.00 94.56 99 ASP A N 1
ATOM 763 C CA . ASP A 1 99 ? -6.777 -14.263 -2.807 1.00 94.56 99 ASP A CA 1
ATOM 764 C C . ASP A 1 99 ? -5.438 -14.641 -3.456 1.00 94.56 99 ASP A C 1
ATOM 766 O O . ASP A 1 99 ? -5.265 -15.766 -3.925 1.00 94.56 99 ASP A O 1
ATOM 770 N N . LYS A 1 100 ? -4.489 -13.700 -3.522 1.00 94.94 100 LYS A N 1
ATOM 771 C CA . LYS A 1 100 ? -3.165 -13.919 -4.104 1.00 94.94 100 LYS A CA 1
ATOM 772 C C . LYS A 1 100 ? -2.100 -13.804 -3.028 1.00 94.94 100 LYS A C 1
ATOM 774 O O . LYS A 1 100 ? -2.090 -12.854 -2.241 1.00 94.94 100 LYS A O 1
ATOM 779 N N . LYS A 1 101 ? -1.188 -14.771 -3.031 1.00 94.94 101 LYS A N 1
ATOM 780 C CA . LYS A 1 101 ? -0.079 -14.848 -2.088 1.00 94.94 101 LYS A CA 1
ATOM 781 C C . LYS A 1 101 ? 1.251 -14.868 -2.819 1.00 94.94 101 LYS A C 1
ATOM 783 O O . LYS A 1 101 ? 1.355 -15.453 -3.893 1.00 94.94 101 LYS A O 1
ATOM 788 N N . VAL A 1 102 ? 2.248 -14.246 -2.206 1.00 94.19 102 VAL A N 1
ATOM 789 C CA . VAL A 1 102 ? 3.659 -14.382 -2.572 1.00 94.19 102 VAL A CA 1
ATOM 790 C C . VAL A 1 102 ? 4.411 -14.959 -1.379 1.00 94.19 102 VAL A C 1
ATOM 792 O O . VAL A 1 102 ? 4.103 -14.627 -0.234 1.00 94.19 102 VAL A O 1
ATOM 795 N N . THR A 1 103 ? 5.355 -15.863 -1.636 1.00 95.06 103 THR A N 1
ATOM 796 C CA . THR A 1 103 ? 6.195 -16.458 -0.591 1.00 95.06 103 THR A CA 1
ATOM 797 C C . THR A 1 103 ? 7.562 -15.798 -0.606 1.00 95.06 103 THR A C 1
ATOM 799 O O . THR A 1 103 ? 8.275 -15.898 -1.600 1.00 95.06 103 THR A O 1
ATOM 802 N N . ILE A 1 104 ? 7.947 -15.174 0.504 1.00 92.50 104 ILE A N 1
ATOM 803 C CA . ILE A 1 104 ? 9.265 -14.558 0.682 1.00 92.50 104 ILE A CA 1
ATOM 804 C C . ILE A 1 104 ? 9.884 -15.185 1.924 1.00 92.50 104 ILE A C 1
ATOM 806 O O . ILE A 1 104 ? 9.267 -15.205 2.989 1.00 92.50 104 ILE A O 1
ATOM 810 N N . GLU A 1 105 ? 11.064 -15.784 1.760 1.00 92.12 105 GLU A N 1
ATOM 811 C CA . GLU A 1 105 ? 11.794 -16.483 2.832 1.00 92.12 105 GLU A CA 1
ATOM 812 C C . GLU A 1 105 ? 10.940 -17.507 3.616 1.00 92.12 105 GLU A C 1
ATOM 814 O O 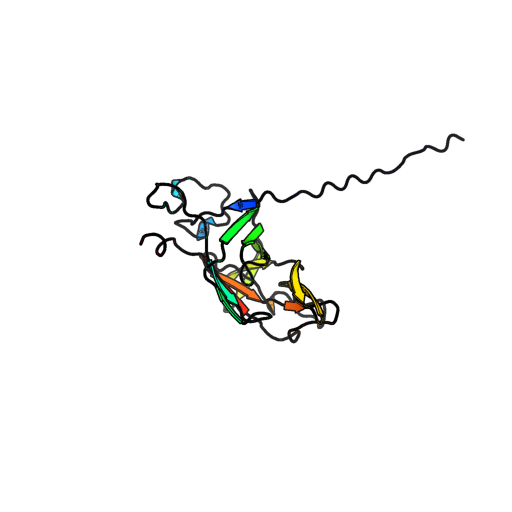. GLU A 1 105 ? 11.126 -17.736 4.808 1.00 92.12 105 GLU A O 1
ATOM 819 N N . GLY A 1 106 ? 9.982 -18.151 2.938 1.00 93.38 106 GLY A N 1
ATOM 820 C CA . GLY A 1 106 ? 9.102 -19.163 3.533 1.00 93.38 106 GLY A CA 1
ATOM 821 C C . GLY A 1 106 ? 7.881 -18.618 4.284 1.00 93.38 106 GLY A C 1
ATOM 822 O O . GLY A 1 106 ? 7.126 -19.416 4.838 1.00 93.38 106 GLY A O 1
ATOM 823 N N . LYS A 1 107 ? 7.648 -17.299 4.284 1.00 95.12 107 LYS A N 1
ATOM 824 C CA . LYS A 1 107 ? 6.421 -16.670 4.797 1.00 95.12 107 LYS A CA 1
ATOM 825 C C . LYS A 1 107 ? 5.534 -16.204 3.642 1.00 95.12 107 LYS A C 1
ATOM 827 O O . LYS A 1 107 ? 6.026 -15.665 2.654 1.00 95.12 107 LYS A O 1
ATOM 832 N N . GLU A 1 108 ? 4.227 -16.430 3.768 1.00 95.75 108 GLU A N 1
ATOM 833 C CA . GLU A 1 108 ? 3.234 -15.982 2.790 1.00 95.75 108 GLU A CA 1
ATOM 834 C C . GLU A 1 108 ? 2.723 -14.577 3.110 1.00 95.75 108 GLU A C 1
ATOM 836 O O . GLU A 1 108 ? 2.359 -14.276 4.248 1.00 95.75 108 GLU A O 1
ATOM 841 N N . TYR A 1 109 ? 2.619 -13.751 2.074 1.00 97.00 109 TYR A N 1
ATOM 842 C CA . TYR A 1 109 ? 2.175 -12.365 2.151 1.00 97.00 109 TYR A CA 1
ATOM 843 C C . TYR A 1 109 ? 1.074 -12.084 1.141 1.00 97.00 109 TYR A C 1
ATOM 845 O O . TYR A 1 109 ? 0.987 -12.754 0.111 1.00 97.00 109 TYR A O 1
ATOM 853 N N . ASN A 1 110 ? 0.217 -11.100 1.416 1.00 97.19 110 ASN A N 1
ATOM 854 C CA . ASN A 1 110 ? -0.789 -10.687 0.445 1.00 97.19 110 ASN A CA 1
ATOM 855 C C . ASN A 1 110 ? -0.155 -9.845 -0.659 1.00 97.19 110 ASN A C 1
ATOM 857 O O . ASN A 1 110 ? 0.474 -8.830 -0.383 1.00 97.19 110 ASN A O 1
ATOM 861 N N . VAL A 1 111 ? -0.384 -10.257 -1.903 1.00 96.56 111 VAL A N 1
ATOM 862 C CA . VAL A 1 111 ? 0.069 -9.555 -3.111 1.00 96.56 111 VAL A CA 1
ATOM 863 C C . VAL A 1 111 ? -0.555 -8.164 -3.159 1.00 96.56 111 VAL A C 1
ATOM 865 O O . VAL A 1 111 ? -1.783 -8.020 -3.133 1.00 96.56 111 VAL A O 1
ATOM 868 N N . VAL A 1 112 ? 0.278 -7.139 -3.286 1.00 97.44 112 VAL A N 1
ATOM 869 C CA . VAL A 1 112 ? -0.149 -5.759 -3.530 1.00 97.44 112 VAL A CA 1
ATOM 870 C C . VAL A 1 112 ? 0.131 -5.411 -4.981 1.00 97.44 112 VAL A C 1
ATOM 872 O O . VAL A 1 112 ? 1.192 -5.734 -5.497 1.00 97.44 112 VAL A O 1
ATOM 875 N N . THR A 1 113 ? -0.823 -4.772 -5.652 1.00 94.44 113 THR A N 1
ATOM 876 C CA . THR A 1 113 ? -0.651 -4.348 -7.044 1.00 94.44 113 THR A CA 1
ATOM 877 C C . THR A 1 113 ? -0.788 -2.851 -7.226 1.00 94.44 113 THR A C 1
ATOM 879 O O . THR A 1 113 ? -1.714 -2.248 -6.676 1.00 94.44 113 THR A O 1
ATOM 882 N N . VAL A 1 114 ? 0.081 -2.266 -8.049 1.00 93.50 114 VAL A N 1
ATOM 883 C CA . VAL A 1 114 ? 0.150 -0.823 -8.324 1.00 93.50 114 VAL A CA 1
ATOM 884 C C . VAL A 1 114 ? 0.182 -0.596 -9.828 1.00 93.50 114 VAL A C 1
ATOM 886 O O . VAL A 1 114 ? 1.220 -0.652 -10.478 1.00 93.50 114 VAL A O 1
ATOM 889 N N . SER A 1 115 ? -0.989 -0.314 -10.396 1.00 90.31 115 SER A N 1
ATOM 890 C CA . SER A 1 115 ? -1.090 -0.032 -11.828 1.00 90.31 115 SER A CA 1
ATOM 891 C C . SER A 1 115 ? -0.304 1.230 -12.217 1.00 90.31 115 SER A C 1
ATOM 893 O O . SER A 1 115 ? -0.218 2.157 -11.405 1.00 90.31 115 SER A O 1
ATOM 895 N N . PRO A 1 116 ? 0.196 1.296 -13.469 1.00 90.19 116 PRO A N 1
ATOM 896 C CA . PRO A 1 116 ? 0.766 2.502 -14.058 1.00 90.19 116 PRO A CA 1
ATOM 897 C C . PRO A 1 116 ? -0.039 3.760 -13.752 1.00 90.19 116 PRO A C 1
ATOM 899 O O . PRO A 1 116 ? -1.203 3.874 -14.144 1.00 90.19 116 PRO A O 1
ATOM 902 N N . GLN A 1 117 ? 0.594 4.721 -13.090 1.00 91.94 117 GLN A N 1
ATOM 903 C CA . GLN A 1 117 ? -0.010 6.013 -12.789 1.00 91.94 117 GLN A CA 1
ATOM 904 C C . GLN A 1 117 ? 1.038 7.116 -12.809 1.00 91.94 117 GLN A C 1
ATOM 906 O O . GLN A 1 117 ? 2.191 6.889 -12.445 1.00 91.94 117 GLN A O 1
ATOM 911 N N . GLN A 1 118 ? 0.638 8.299 -13.274 1.00 91.75 118 GLN A N 1
ATOM 912 C CA . GLN A 1 118 ? 1.508 9.466 -13.260 1.00 91.75 118 GLN A CA 1
ATOM 913 C C . GLN A 1 118 ? 1.671 9.957 -11.822 1.00 91.75 118 GLN A C 1
ATOM 915 O O . GLN A 1 118 ? 0.685 10.131 -11.108 1.00 91.75 118 GLN A O 1
ATOM 920 N N . VAL A 1 119 ? 2.914 10.215 -11.436 1.00 90.69 119 VAL A N 1
ATOM 921 C CA . VAL A 1 119 ? 3.289 10.658 -10.092 1.00 90.69 119 VAL A CA 1
ATOM 922 C C . VAL A 1 119 ? 4.244 11.840 -10.088 1.00 90.69 119 VAL A C 1
ATOM 924 O O . VAL A 1 119 ? 4.606 12.300 -9.022 1.00 90.69 119 VAL A O 1
ATOM 927 N N . ALA A 1 120 ? 4.684 12.341 -11.241 1.00 90.19 120 ALA A N 1
ATOM 928 C CA . ALA A 1 120 ? 5.411 13.604 -11.300 1.00 90.19 120 ALA A CA 1
ATOM 929 C C . ALA A 1 120 ? 5.263 14.278 -12.667 1.00 90.19 120 ALA A C 1
ATOM 931 O O . ALA A 1 120 ? 5.023 13.615 -13.677 1.00 90.19 120 ALA A O 1
ATOM 932 N N . ASP A 1 121 ? 5.481 15.588 -12.706 1.00 90.25 121 ASP A N 1
ATOM 933 C CA . ASP A 1 121 ? 5.827 16.335 -13.913 1.00 90.25 121 ASP A CA 1
ATOM 934 C C . ASP A 1 121 ? 7.265 16.843 -13.778 1.00 90.25 121 ASP A C 1
ATOM 936 O O . ASP A 1 121 ? 7.591 17.603 -12.864 1.00 90.25 121 ASP A O 1
ATOM 940 N N . ASN A 1 122 ? 8.146 16.426 -14.687 1.00 88.62 122 ASN A N 1
ATOM 941 C CA . ASN A 1 122 ? 9.543 16.841 -14.706 1.00 88.62 122 ASN A CA 1
ATOM 942 C C . ASN A 1 122 ? 9.836 17.716 -15.933 1.00 88.62 122 ASN A C 1
ATOM 944 O O . ASN A 1 122 ? 9.494 17.364 -17.060 1.00 88.62 122 ASN A O 1
ATOM 948 N N . ALA A 1 123 ? 10.538 18.833 -15.734 1.00 90.19 123 ALA A N 1
ATOM 949 C CA . ALA A 1 123 ? 10.852 19.774 -16.811 1.00 90.19 123 ALA A CA 1
ATOM 950 C C . ALA A 1 123 ? 11.707 19.174 -17.947 1.00 90.19 123 ALA A C 1
ATOM 952 O O . ALA A 1 123 ? 11.596 19.615 -19.089 1.00 90.19 123 ALA A O 1
ATOM 953 N N . ASN A 1 124 ? 12.549 18.179 -17.652 1.00 88.88 124 ASN A N 1
ATOM 954 C CA . ASN A 1 124 ? 13.470 17.578 -18.622 1.00 88.88 124 ASN A CA 1
ATOM 955 C C . ASN A 1 124 ? 12.883 16.345 -19.324 1.00 88.88 124 ASN A C 1
ATOM 957 O O . ASN A 1 124 ? 13.230 16.068 -20.473 1.00 88.88 124 ASN A O 1
ATOM 961 N N . TYR A 1 125 ? 12.006 15.608 -18.638 1.00 86.06 125 TYR A N 1
ATOM 962 C CA . TYR A 1 125 ? 11.543 14.283 -19.073 1.00 86.06 125 TYR A CA 1
ATOM 963 C C . TYR A 1 125 ? 10.025 14.203 -19.308 1.00 86.06 125 TYR A C 1
ATOM 965 O O . TYR A 1 125 ? 9.539 13.220 -19.869 1.00 86.06 125 TYR A O 1
ATOM 973 N N . GLY A 1 126 ? 9.271 15.236 -18.921 1.00 90.69 126 GLY A N 1
ATOM 974 C CA . GLY A 1 126 ? 7.810 15.250 -18.952 1.00 90.69 126 GLY A CA 1
ATOM 975 C C . GLY A 1 126 ? 7.192 14.455 -17.799 1.00 90.69 126 GLY A C 1
ATOM 976 O O . GLY A 1 126 ? 7.751 14.400 -16.703 1.00 90.69 126 GLY A O 1
ATOM 977 N N . ALA A 1 127 ? 6.030 13.854 -18.055 1.00 91.88 127 ALA A N 1
ATOM 978 C CA . ALA A 1 127 ? 5.305 13.047 -17.079 1.00 91.88 127 ALA A CA 1
ATOM 979 C C . ALA A 1 127 ? 6.121 11.819 -16.632 1.00 91.88 127 ALA A C 1
ATOM 981 O O . ALA A 1 127 ? 6.611 11.042 -17.460 1.00 91.88 127 ALA A O 1
ATOM 982 N N . VAL A 1 128 ? 6.226 11.644 -15.317 1.00 91.00 128 VAL A N 1
ATOM 983 C CA . VAL A 1 128 ? 6.855 10.507 -14.638 1.00 91.00 128 VAL A CA 1
ATOM 984 C C . VAL A 1 128 ? 5.765 9.596 -14.093 1.00 91.00 128 VAL A C 1
ATOM 986 O O . VAL A 1 128 ? 4.789 10.068 -13.512 1.00 91.00 128 VAL A O 1
ATOM 989 N N . TYR A 1 129 ? 5.946 8.295 -14.268 1.00 91.38 129 TYR A N 1
ATOM 990 C CA . TYR A 1 129 ? 5.010 7.246 -13.897 1.00 91.38 129 TYR A CA 1
ATOM 991 C C . TYR A 1 129 ? 5.660 6.254 -12.936 1.00 91.38 129 TYR A C 1
ATOM 993 O O . TYR A 1 129 ? 6.877 6.066 -12.975 1.00 91.38 129 TYR A O 1
ATOM 1001 N N . VAL A 1 130 ? 4.831 5.597 -12.124 1.00 91.06 130 VAL A N 1
ATOM 1002 C CA . VAL A 1 130 ? 5.220 4.490 -11.239 1.00 91.06 130 VAL A CA 1
ATOM 1003 C C . VAL A 1 130 ? 4.306 3.276 -11.439 1.00 91.06 130 VAL A C 1
ATOM 1005 O O . VAL A 1 130 ? 3.125 3.435 -11.769 1.00 91.06 130 VAL A O 1
ATOM 1008 N N . SER A 1 131 ? 4.846 2.068 -11.254 1.00 90.25 131 SER A N 1
ATOM 1009 C CA . SER A 1 131 ? 4.098 0.800 -11.175 1.00 90.25 131 SER A CA 1
ATOM 1010 C C . SER A 1 131 ? 4.860 -0.279 -10.392 1.00 90.25 131 SER A C 1
ATOM 1012 O O . SER A 1 131 ? 6.067 -0.149 -10.195 1.00 90.25 131 SER A O 1
ATOM 1014 N N . ASP A 1 132 ? 4.159 -1.343 -9.982 1.00 86.69 132 ASP A N 1
ATOM 1015 C CA . ASP A 1 132 ? 4.717 -2.531 -9.305 1.00 86.69 132 ASP A CA 1
ATOM 1016 C C . ASP A 1 132 ? 5.338 -3.553 -10.264 1.00 86.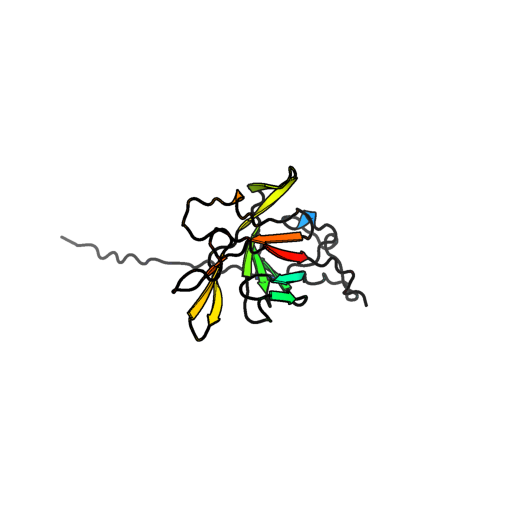69 132 ASP A C 1
ATOM 1018 O O . ASP A 1 132 ? 6.369 -4.145 -9.980 1.00 86.69 132 ASP A O 1
ATOM 1022 N N . LEU A 1 133 ? 4.691 -3.805 -11.401 1.00 73.38 133 LEU A N 1
ATOM 1023 C CA . LEU A 1 133 ? 5.180 -4.787 -12.352 1.00 73.38 133 LEU A CA 1
ATOM 1024 C C . LEU A 1 133 ? 6.374 -4.188 -13.098 1.00 73.38 133 LEU A C 1
ATOM 1026 O O . LEU A 1 133 ? 6.224 -3.109 -13.695 1.00 73.38 133 LEU A O 1
ATOM 1030 N N . PRO A 1 134 ? 7.531 -4.880 -13.115 1.00 63.44 134 PRO A N 1
ATOM 1031 C CA . PRO A 1 134 ? 8.678 -4.441 -13.884 1.00 63.44 134 PRO A CA 1
ATOM 1032 C C . PRO A 1 134 ? 8.226 -4.255 -15.328 1.00 63.44 134 PRO A C 1
ATOM 1034 O O . PRO A 1 134 ? 7.568 -5.116 -15.921 1.00 63.44 134 PRO A O 1
ATOM 1037 N N . SER A 1 135 ? 8.523 -3.076 -15.874 1.00 58.97 135 SER A N 1
ATOM 1038 C CA . SER A 1 135 ? 8.204 -2.703 -17.251 1.00 58.97 135 SER A CA 1
ATOM 1039 C C . SER A 1 135 ? 8.457 -3.891 -18.187 1.00 58.97 135 SER A C 1
ATOM 1041 O O . SER A 1 135 ? 9.559 -4.419 -18.126 1.00 58.97 135 SER A O 1
ATOM 1043 N N . TYR A 1 136 ? 7.461 -4.284 -19.000 1.00 49.91 136 TYR A N 1
ATOM 1044 C CA . TYR A 1 136 ? 7.295 -5.480 -19.869 1.00 49.91 136 TYR A CA 1
ATOM 1045 C C . TYR A 1 136 ? 8.505 -6.022 -20.683 1.00 49.91 136 TYR A C 1
ATOM 1047 O O . TYR A 1 136 ? 8.367 -6.432 -21.837 1.00 49.91 136 TYR A O 1
ATOM 1055 N N . GLN A 1 137 ? 9.707 -6.041 -20.133 1.00 58.34 137 GLN A N 1
ATOM 1056 C CA . GLN A 1 137 ? 10.958 -6.393 -20.781 1.00 58.34 137 GLN A CA 1
ATOM 1057 C C . GLN A 1 137 ? 11.665 -7.473 -19.955 1.00 58.34 137 GLN A C 1
ATOM 1059 O O . GLN A 1 137 ? 11.524 -7.556 -18.741 1.00 58.34 137 GLN A O 1
ATOM 1064 N N . ASN A 1 138 ? 12.440 -8.312 -20.644 1.00 62.59 138 ASN A N 1
ATOM 1065 C CA . ASN A 1 138 ? 13.393 -9.269 -20.065 1.00 62.59 138 ASN A CA 1
ATOM 1066 C C . ASN A 1 138 ? 12.838 -10.482 -19.294 1.00 62.59 138 ASN A C 1
ATOM 1068 O O . ASN A 1 138 ? 13.625 -11.208 -18.698 1.00 62.59 138 ASN A O 1
ATOM 1072 N N . GLY A 1 139 ? 11.537 -10.779 -19.369 1.00 71.56 139 GLY A N 1
ATOM 1073 C CA . GLY A 1 139 ? 10.987 -12.027 -18.812 1.00 71.56 139 GLY A CA 1
ATOM 1074 C C . GLY A 1 139 ? 10.925 -12.073 -17.283 1.00 71.56 139 GLY A C 1
ATOM 1075 O O . GLY A 1 139 ? 10.822 -13.161 -16.726 1.00 71.56 139 GLY A O 1
ATOM 1076 N N . LEU A 1 140 ? 10.984 -10.905 -16.640 1.00 76.31 140 LEU A N 1
ATOM 1077 C CA . LEU A 1 140 ? 10.783 -10.738 -15.206 1.00 76.31 140 LEU A CA 1
ATOM 1078 C C . LEU A 1 140 ? 9.339 -11.063 -14.815 1.00 76.31 140 LEU A C 1
ATOM 1080 O O . LEU A 1 140 ? 8.396 -10.863 -15.590 1.00 76.31 140 LEU A O 1
ATOM 1084 N N . THR A 1 141 ? 9.187 -11.564 -13.601 1.00 82.12 141 THR A N 1
ATOM 1085 C CA . THR A 1 141 ? 7.929 -11.978 -12.992 1.00 82.12 141 THR A CA 1
ATOM 1086 C C . THR A 1 141 ? 7.630 -11.131 -11.764 1.00 82.12 141 THR A C 1
ATOM 1088 O O . THR A 1 141 ? 8.465 -10.363 -11.291 1.00 82.12 141 THR A O 1
ATOM 1091 N N . TYR A 1 142 ? 6.411 -11.251 -11.249 1.00 84.50 142 TYR A N 1
ATOM 1092 C CA . TYR A 1 142 ? 6.031 -10.547 -10.030 1.00 84.50 142 TYR A CA 1
ATOM 1093 C C . TYR A 1 142 ? 6.856 -11.020 -8.827 1.00 84.50 142 TYR A C 1
ATOM 1095 O O . TYR A 1 142 ? 7.179 -10.244 -7.940 1.00 84.50 142 TYR A O 1
ATOM 1103 N N . GLU A 1 143 ? 7.217 -12.299 -8.811 1.00 87.12 143 GLU A N 1
ATOM 1104 C CA . GLU A 1 143 ? 8.019 -12.933 -7.773 1.00 87.12 143 GLU A CA 1
ATOM 1105 C C . GLU A 1 143 ? 9.445 -12.379 -7.698 1.00 87.12 143 GLU A C 1
ATOM 1107 O O . GLU A 1 143 ? 10.064 -12.469 -6.639 1.00 87.12 143 GLU A O 1
ATOM 1112 N N . ASP A 1 144 ? 9.947 -11.787 -8.785 1.00 86.31 144 ASP A N 1
ATOM 1113 C CA . ASP A 1 144 ? 11.239 -11.104 -8.791 1.00 86.31 144 ASP A CA 1
ATOM 1114 C C . ASP A 1 144 ? 11.158 -9.742 -8.082 1.00 86.31 144 ASP A C 1
ATOM 1116 O O . ASP A 1 144 ? 12.127 -9.340 -7.454 1.00 86.31 144 ASP A O 1
ATOM 1120 N N . PHE A 1 145 ? 10.008 -9.057 -8.130 1.00 89.94 145 PHE A N 1
ATOM 1121 C CA . PHE A 1 145 ? 9.796 -7.714 -7.562 1.00 89.94 145 PHE A CA 1
ATOM 1122 C C . PHE A 1 145 ? 8.441 -7.614 -6.840 1.00 89.94 145 PHE A C 1
ATOM 1124 O O . PHE A 1 145 ? 7.539 -6.893 -7.278 1.00 89.94 145 PHE A O 1
ATOM 1131 N N . PRO A 1 146 ? 8.234 -8.370 -5.752 1.00 92.38 146 PRO A N 1
ATOM 1132 C CA . PRO A 1 146 ? 6.914 -8.470 -5.159 1.00 92.38 146 PRO A CA 1
ATOM 1133 C C . PRO A 1 146 ? 6.595 -7.256 -4.287 1.00 92.38 146 PRO A C 1
ATOM 1135 O O . PRO A 1 146 ? 7.238 -7.024 -3.268 1.00 92.38 146 PRO A O 1
ATOM 1138 N N . CYS A 1 147 ? 5.521 -6.539 -4.610 1.00 95.94 147 CYS A N 1
ATOM 1139 C CA . CYS A 1 147 ? 4.876 -5.624 -3.667 1.00 95.94 147 CYS A CA 1
ATOM 1140 C C . CYS A 1 147 ? 3.970 -6.419 -2.715 1.00 95.94 147 CYS A C 1
ATOM 1142 O O . CYS A 1 147 ? 3.182 -7.247 -3.151 1.00 95.94 147 CYS A O 1
ATOM 1144 N N . TYR A 1 148 ? 3.983 -6.189 -1.410 1.00 97.56 148 TYR A N 1
ATOM 1145 C CA . TYR A 1 148 ? 3.127 -6.982 -0.523 1.00 97.56 148 TYR A CA 1
ATOM 1146 C C . TYR A 1 148 ? 2.701 -6.250 0.737 1.00 97.56 148 TYR A C 1
ATOM 1148 O O . TYR A 1 148 ? 3.308 -5.272 1.159 1.00 97.56 148 TYR A O 1
ATOM 1156 N N . TRP A 1 149 ? 1.627 -6.758 1.335 1.00 98.38 149 TRP A N 1
ATOM 1157 C CA . TRP A 1 149 ? 1.172 -6.404 2.671 1.00 98.38 149 TRP A CA 1
ATOM 1158 C C . TRP A 1 149 ? 1.458 -7.566 3.619 1.00 98.38 149 TRP A C 1
ATOM 1160 O O . TRP A 1 149 ? 1.193 -8.732 3.291 1.00 98.38 149 TRP A O 1
ATOM 1170 N N . ASP A 1 150 ? 1.993 -7.248 4.795 1.00 96.50 150 ASP A N 1
ATOM 1171 C CA . ASP A 1 150 ? 2.447 -8.232 5.776 1.00 96.50 150 ASP A CA 1
ATOM 1172 C C . ASP A 1 150 ? 1.322 -8.945 6.546 1.00 96.50 150 ASP A C 1
ATOM 1174 O O . ASP A 1 150 ? 1.585 -9.930 7.242 1.00 96.50 150 ASP A O 1
ATOM 1178 N N . GLY A 1 151 ? 0.075 -8.491 6.377 1.00 95.38 151 GLY A N 1
ATOM 1179 C CA . GLY A 1 151 ? -1.091 -8.947 7.141 1.00 95.38 151 GLY A CA 1
ATOM 1180 C C . GLY A 1 151 ? -1.313 -8.165 8.440 1.00 95.38 151 GLY A C 1
ATOM 1181 O O . GLY A 1 151 ? -2.289 -8.409 9.147 1.00 95.38 151 GLY A O 1
ATOM 1182 N N . GLU A 1 152 ? -0.429 -7.219 8.738 1.00 95.81 152 GLU A N 1
ATOM 1183 C CA . GLU A 1 152 ? -0.434 -6.338 9.894 1.00 95.81 152 GLU A CA 1
ATOM 1184 C C . GLU A 1 152 ? -0.411 -4.878 9.406 1.00 95.81 152 GLU A C 1
ATOM 1186 O O . GLU A 1 152 ? -1.387 -4.398 8.822 1.00 95.81 152 GLU A O 1
ATOM 1191 N N . ARG A 1 153 ? 0.671 -4.137 9.653 1.00 96.75 153 ARG A N 1
ATOM 1192 C CA . ARG A 1 153 ? 0.772 -2.697 9.363 1.00 96.75 153 ARG A CA 1
ATOM 1193 C C . ARG A 1 153 ? 1.759 -2.377 8.246 1.00 96.75 153 ARG A C 1
ATOM 1195 O O . ARG A 1 153 ? 1.739 -1.248 7.759 1.00 96.75 153 ARG A O 1
ATOM 1202 N N . GLY A 1 154 ? 2.602 -3.330 7.864 1.00 98.06 154 GLY A N 1
ATOM 1203 C CA . GLY A 1 154 ? 3.715 -3.127 6.953 1.00 98.06 154 GLY A CA 1
ATOM 1204 C C . GLY A 1 154 ? 3.358 -3.425 5.504 1.00 98.06 154 GLY A C 1
ATOM 1205 O O . GLY A 1 154 ? 2.741 -4.438 5.170 1.00 98.06 154 GLY A O 1
ATOM 1206 N N . PHE A 1 155 ? 3.804 -2.538 4.629 1.00 98.56 155 PHE A N 1
ATOM 1207 C CA . PHE A 1 155 ? 3.759 -2.694 3.188 1.00 98.56 155 PHE A CA 1
ATOM 1208 C C . PHE A 1 155 ? 5.163 -2.564 2.617 1.00 98.56 155 PHE A C 1
ATOM 1210 O O . PHE A 1 155 ? 5.945 -1.713 3.044 1.00 98.56 155 PHE A O 1
ATOM 1217 N N . HIS A 1 156 ? 5.434 -3.385 1.613 1.00 97.75 156 HIS A N 1
ATOM 1218 C CA . HIS A 1 156 ? 6.633 -3.339 0.790 1.00 97.75 156 HIS A CA 1
ATOM 1219 C C . HIS A 1 156 ? 6.226 -3.054 -0.649 1.00 97.75 156 HIS A C 1
ATOM 1221 O O . HIS A 1 156 ? 5.300 -3.685 -1.168 1.00 97.75 156 HIS A O 1
ATOM 1227 N N . PHE A 1 157 ? 6.913 -2.120 -1.289 1.00 96.19 157 PHE A N 1
ATOM 1228 C CA . PHE A 1 157 ? 6.684 -1.736 -2.671 1.00 96.19 157 PHE A CA 1
ATOM 1229 C C . PHE A 1 157 ? 7.993 -1.826 -3.452 1.00 96.19 157 PHE A C 1
ATOM 1231 O O . PHE A 1 157 ? 8.951 -1.139 -3.127 1.00 96.19 157 PHE A O 1
ATOM 1238 N N . GLU A 1 158 ? 8.023 -2.643 -4.499 1.00 93.38 158 GLU A N 1
ATOM 1239 C CA . GLU A 1 158 ? 9.088 -2.648 -5.502 1.00 93.38 158 GLU A CA 1
ATOM 1240 C C . GLU A 1 158 ? 8.661 -1.737 -6.656 1.00 93.38 158 GLU A C 1
ATOM 1242 O O . GLU A 1 158 ? 7.979 -2.153 -7.594 1.00 93.38 158 GLU A O 1
ATOM 1247 N N . PHE A 1 159 ? 8.969 -0.445 -6.543 1.00 91.31 159 PHE A N 1
ATOM 1248 C CA . PHE A 1 159 ? 8.506 0.546 -7.511 1.00 91.31 159 PHE A CA 1
ATOM 1249 C C . PHE A 1 159 ? 9.459 0.725 -8.686 1.00 91.31 159 PHE A C 1
ATOM 1251 O O . PHE A 1 159 ? 10.652 0.990 -8.544 1.00 91.31 159 PHE A O 1
ATOM 1258 N N . HIS A 1 160 ? 8.879 0.703 -9.884 1.00 89.44 160 HIS A N 1
ATOM 1259 C CA . HIS A 1 160 ? 9.566 1.065 -11.112 1.00 89.44 160 HIS A CA 1
ATOM 1260 C C . HIS A 1 160 ? 9.110 2.436 -11.592 1.00 89.44 160 HIS A C 1
ATOM 1262 O O . HIS A 1 160 ? 7.954 2.629 -11.973 1.00 89.44 160 HIS A O 1
ATOM 1268 N N . TYR A 1 161 ? 10.053 3.374 -11.625 1.00 89.81 161 TYR A N 1
ATOM 1269 C CA . TYR A 1 161 ? 9.831 4.725 -12.119 1.00 89.81 161 TYR A CA 1
ATOM 1270 C C . TYR A 1 161 ? 10.243 4.840 -13.583 1.00 89.81 161 TYR A C 1
ATOM 1272 O O . TYR A 1 161 ? 11.337 4.423 -13.969 1.00 89.81 161 TYR A O 1
ATOM 1280 N N . TYR A 1 162 ? 9.408 5.467 -14.407 1.00 89.44 162 TYR A N 1
ATOM 1281 C CA . TYR A 1 162 ? 9.704 5.673 -15.825 1.00 89.44 162 TYR A CA 1
ATOM 1282 C C . TYR A 1 162 ? 9.025 6.918 -16.393 1.00 89.44 162 TYR A C 1
ATOM 1284 O O . TYR A 1 162 ? 8.119 7.499 -15.806 1.00 89.44 162 TYR A O 1
ATOM 1292 N N . CYS A 1 163 ? 9.476 7.346 -17.564 1.00 91.31 163 CYS A N 1
ATOM 1293 C CA . CYS A 1 163 ? 8.888 8.427 -18.344 1.00 91.31 163 CYS A CA 1
ATOM 1294 C C . CYS A 1 163 ? 8.814 8.024 -19.822 1.00 91.31 163 CYS A C 1
ATOM 1296 O O . CYS A 1 163 ? 9.214 6.924 -20.211 1.00 91.31 163 CYS A O 1
ATOM 1298 N N . GLY A 1 164 ? 8.348 8.935 -20.680 1.00 86.31 164 GLY A N 1
ATOM 1299 C CA . GLY A 1 164 ? 8.282 8.686 -22.125 1.00 86.31 164 GLY A CA 1
ATOM 1300 C C . GLY A 1 164 ? 9.639 8.387 -22.784 1.00 86.31 164 GLY A C 1
ATOM 1301 O O . GLY A 1 164 ? 9.668 7.826 -23.876 1.00 86.31 164 GLY A O 1
ATOM 1302 N N . GLN A 1 165 ? 10.754 8.743 -22.137 1.00 85.31 165 GLN A N 1
ATOM 1303 C CA . GLN A 1 165 ? 12.113 8.504 -22.637 1.00 85.31 165 GLN A CA 1
ATOM 1304 C C . GLN A 1 165 ? 12.725 7.179 -22.149 1.00 85.31 165 GLN A C 1
ATOM 1306 O O . GLN A 1 165 ? 13.756 6.767 -22.679 1.00 85.31 165 GLN A O 1
ATOM 1311 N N . GLY A 1 166 ? 12.107 6.500 -21.176 1.00 84.75 166 GLY A N 1
ATOM 1312 C CA . GLY A 1 166 ? 12.606 5.246 -20.612 1.00 84.75 166 GLY A CA 1
ATOM 1313 C C . GLY A 1 166 ? 12.438 5.146 -19.096 1.00 84.75 166 GLY A C 1
ATOM 1314 O O . GLY A 1 166 ? 11.795 5.987 -18.468 1.00 84.75 166 GLY A O 1
ATOM 1315 N N . SER A 1 167 ? 13.015 4.091 -18.522 1.00 85.81 167 SER A N 1
ATOM 1316 C CA . SER A 1 167 ? 13.038 3.850 -17.074 1.00 85.81 167 SER A CA 1
ATOM 1317 C C . SER A 1 167 ? 14.105 4.703 -16.385 1.00 85.81 167 SER A C 1
ATOM 1319 O O . SER A 1 167 ? 15.190 4.892 -16.938 1.00 85.81 167 SER A O 1
ATOM 1321 N N . PHE A 1 168 ? 13.804 5.195 -15.182 1.00 84.88 168 PHE A N 1
ATOM 1322 C CA . PHE A 1 168 ? 14.784 5.843 -14.302 1.00 84.88 168 PHE A CA 1
ATOM 1323 C C . PHE A 1 168 ? 15.672 4.815 -13.595 1.00 84.88 168 PHE A C 1
ATOM 1325 O O . PHE A 1 168 ? 16.845 5.087 -13.352 1.00 84.88 168 PHE A O 1
ATOM 1332 N N . ASN A 1 169 ? 15.126 3.626 -13.339 1.00 80.19 169 ASN A N 1
ATOM 1333 C CA . ASN A 1 169 ? 15.806 2.550 -12.626 1.00 80.19 169 ASN A CA 1
ATOM 1334 C C . ASN A 1 169 ? 16.280 1.488 -13.622 1.00 80.19 169 ASN A C 1
ATOM 1336 O O . ASN A 1 169 ? 15.663 1.295 -14.682 1.00 80.19 169 ASN A O 1
ATOM 1340 N N . ASN A 1 170 ? 17.336 0.750 -13.281 1.00 80.88 170 ASN A N 1
ATOM 1341 C CA . ASN A 1 170 ? 17.694 -0.441 -14.049 1.00 80.88 170 ASN A CA 1
ATOM 1342 C C . ASN A 1 170 ? 16.556 -1.485 -13.933 1.00 80.88 170 ASN A C 1
ATOM 1344 O O . ASN A 1 170 ? 16.051 -1.691 -12.834 1.00 80.88 170 ASN A O 1
ATOM 1348 N N . PRO A 1 171 ? 16.143 -2.172 -15.019 1.00 75.25 171 PRO A N 1
ATOM 1349 C CA . PRO A 1 171 ? 15.078 -3.179 -14.957 1.00 75.25 171 PRO A CA 1
ATOM 1350 C C . PRO A 1 171 ? 15.283 -4.296 -13.925 1.00 75.25 171 PRO A C 1
ATOM 1352 O O . PRO A 1 171 ? 14.305 -4.903 -13.513 1.00 75.25 171 PRO A O 1
ATOM 1355 N N . ASN A 1 172 ? 16.530 -4.571 -13.530 1.00 79.44 172 ASN A N 1
ATOM 1356 C CA . ASN A 1 172 ? 16.867 -5.605 -12.547 1.00 79.44 172 ASN A CA 1
ATOM 1357 C C . ASN A 1 172 ? 17.228 -5.036 -11.158 1.00 79.44 172 ASN A C 1
ATOM 1359 O O . ASN A 1 172 ? 17.771 -5.758 -10.325 1.00 79.44 172 ASN A O 1
ATOM 1363 N N . GLU A 1 173 ? 17.051 -3.735 -10.937 1.00 84.19 173 GLU A N 1
ATOM 1364 C CA . GLU A 1 173 ? 17.364 -3.078 -9.668 1.00 84.19 173 GLU A CA 1
ATOM 1365 C C . GLU A 1 173 ? 16.137 -3.061 -8.761 1.00 84.19 173 GLU A C 1
ATOM 1367 O O . GLU A 1 173 ? 15.062 -2.629 -9.172 1.00 84.19 173 GLU A O 1
ATOM 1372 N N . HIS A 1 174 ? 16.326 -3.527 -7.526 1.00 86.31 174 HIS A N 1
ATOM 1373 C CA . HIS A 1 174 ? 15.308 -3.480 -6.485 1.00 86.31 174 HIS A CA 1
ATOM 1374 C C . HIS A 1 174 ? 15.253 -2.087 -5.879 1.00 86.31 174 HIS A C 1
ATOM 1376 O O . HIS A 1 174 ? 16.232 -1.617 -5.292 1.00 86.31 174 HIS A O 1
ATOM 1382 N N . ILE A 1 175 ? 14.093 -1.456 -6.001 1.00 87.38 175 ILE A N 1
ATOM 1383 C CA . ILE A 1 175 ? 13.786 -0.180 -5.368 1.00 87.38 175 ILE A CA 1
ATOM 1384 C C . ILE A 1 175 ? 12.662 -0.454 -4.384 1.00 87.38 175 ILE A C 1
ATOM 1386 O O . ILE A 1 175 ? 11.481 -0.252 -4.663 1.00 87.38 175 ILE A O 1
ATOM 1390 N N . ALA A 1 176 ? 13.080 -0.966 -3.231 1.00 91.75 176 ALA A N 1
ATOM 1391 C CA . ALA A 1 176 ? 12.202 -1.229 -2.113 1.00 91.75 176 ALA A CA 1
ATOM 1392 C C . ALA A 1 176 ? 11.860 0.084 -1.402 1.00 91.75 176 ALA A C 1
ATOM 1394 O O . ALA A 1 176 ? 12.727 0.707 -0.784 1.00 91.75 176 ALA A O 1
ATOM 1395 N N . GLU A 1 177 ? 10.593 0.471 -1.477 1.00 95.75 177 GLU A N 1
ATOM 1396 C CA . GLU A 1 177 ? 9.970 1.500 -0.651 1.00 95.75 177 GLU A CA 1
ATOM 1397 C C . GLU A 1 177 ? 9.064 0.817 0.376 1.00 95.75 177 GLU A C 1
ATOM 1399 O O . GLU A 1 177 ? 8.467 -0.232 0.112 1.00 95.75 177 GLU A O 1
ATOM 1404 N N . THR A 1 178 ? 8.967 1.383 1.575 1.00 97.50 178 THR A N 1
ATOM 1405 C CA . THR A 1 178 ? 8.189 0.771 2.662 1.00 97.50 178 THR A CA 1
ATOM 1406 C C . THR A 1 178 ? 7.185 1.751 3.232 1.00 97.50 178 THR A C 1
ATOM 1408 O O . THR A 1 178 ? 7.437 2.952 3.290 1.00 97.50 178 THR A O 1
ATOM 1411 N N . MET A 1 179 ? 6.037 1.230 3.656 1.00 97.69 179 MET A N 1
ATOM 1412 C CA . MET A 1 179 ? 5.021 1.998 4.367 1.00 97.69 179 MET A CA 1
ATOM 1413 C C . MET A 1 179 ? 4.589 1.237 5.612 1.00 97.69 179 MET A C 1
ATOM 1415 O O . MET A 1 179 ? 4.249 0.058 5.526 1.00 97.69 179 MET A O 1
ATOM 1419 N N . THR A 1 180 ? 4.539 1.915 6.754 1.00 98.00 180 THR A N 1
ATOM 1420 C CA . THR A 1 180 ? 4.025 1.350 8.005 1.00 98.00 180 THR A CA 1
ATOM 1421 C C . THR A 1 180 ? 2.838 2.165 8.490 1.00 98.00 180 THR A C 1
ATOM 1423 O O . THR A 1 180 ? 2.964 3.343 8.816 1.00 98.00 180 THR A O 1
ATOM 1426 N N . LEU A 1 181 ? 1.664 1.537 8.549 1.00 97.62 181 LEU A N 1
ATOM 1427 C CA . LEU A 1 181 ? 0.457 2.168 9.078 1.00 97.62 181 LEU A CA 1
ATOM 1428 C C . LEU A 1 181 ? 0.615 2.460 10.572 1.00 97.62 181 LEU A C 1
ATOM 1430 O O . LEU A 1 181 ? 0.936 1.560 11.346 1.00 97.62 181 LEU A O 1
ATOM 1434 N N . HIS A 1 182 ? 0.298 3.676 11.007 1.00 95.75 182 HIS A N 1
ATOM 1435 C CA . HIS A 1 182 ? 0.323 4.027 12.426 1.00 95.75 182 HIS A CA 1
ATOM 1436 C C . HIS A 1 182 ? -0.700 3.238 13.251 1.00 95.75 182 HIS A C 1
ATOM 1438 O O . HIS A 1 182 ? -1.787 2.897 12.776 1.00 95.75 182 HIS A O 1
ATOM 1444 N N . ASP A 1 183 ? -0.361 2.991 14.514 1.00 93.69 183 ASP A N 1
ATOM 1445 C CA . ASP A 1 183 ? -1.201 2.307 15.504 1.00 93.69 183 ASP A CA 1
ATOM 1446 C C . ASP A 1 183 ? -2.025 3.263 16.389 1.00 93.69 183 ASP A C 1
ATOM 1448 O O . ASP A 1 183 ? -2.840 2.812 17.190 1.00 93.69 183 ASP A O 1
ATOM 1452 N N . GLY A 1 184 ? -1.838 4.577 16.227 1.00 86.81 184 GLY A N 1
ATOM 1453 C CA . GLY A 1 184 ? -2.519 5.618 17.001 1.00 86.81 184 GLY A CA 1
ATOM 1454 C C . GLY A 1 184 ? -1.831 5.992 18.319 1.00 86.81 184 GLY A C 1
ATOM 1455 O O . GLY A 1 184 ? -2.349 6.842 19.046 1.00 86.81 184 GLY A O 1
ATOM 1456 N N . SER A 1 185 ? -0.665 5.415 18.631 1.00 80.44 185 SER A N 1
ATOM 1457 C CA . SER A 1 185 ? 0.095 5.720 19.852 1.00 80.44 185 SER A CA 1
ATOM 1458 C C . SER A 1 185 ? 0.717 7.123 19.847 1.00 80.44 185 SER A C 1
ATOM 1460 O O . SER A 1 185 ? 0.721 7.784 20.881 1.00 80.44 185 SER A O 1
ATOM 1462 N N . ALA A 1 186 ? 1.154 7.622 18.686 1.00 60.56 186 ALA A N 1
ATOM 1463 C CA . ALA A 1 186 ? 1.740 8.961 18.539 1.00 60.56 186 ALA A CA 1
ATOM 1464 C C . ALA A 1 186 ? 0.707 10.110 18.566 1.00 60.56 186 ALA A C 1
ATOM 1466 O O . ALA A 1 186 ? 1.068 11.268 18.740 1.00 60.56 186 ALA A O 1
ATOM 1467 N N . SER A 1 187 ? -0.587 9.810 18.408 1.00 50.22 187 SER A N 1
ATOM 1468 C CA . SER A 1 187 ? -1.681 10.798 18.359 1.00 50.22 187 SER A CA 1
ATOM 1469 C C . SER A 1 187 ? -2.357 11.065 19.715 1.00 50.22 187 SER A C 1
ATOM 1471 O O . SER A 1 187 ? -3.420 11.682 19.759 1.00 50.22 187 SER A O 1
ATOM 1473 N N . MET A 1 188 ? -1.775 10.566 20.811 1.00 41.03 188 MET A N 1
ATOM 1474 C CA . MET A 1 188 ? -2.304 10.674 22.181 1.00 41.03 188 MET A CA 1
ATOM 1475 C C . MET A 1 188 ? -1.508 11.644 23.078 1.00 41.03 188 MET A C 1
ATOM 1477 O O . MET A 1 188 ? -1.773 11.690 24.281 1.00 41.03 188 MET A O 1
ATOM 1481 N N . GLU A 1 189 ? -0.566 12.409 22.515 1.00 34.53 189 GLU A N 1
ATOM 1482 C CA . GLU A 1 189 ? 0.141 13.502 23.211 1.00 34.53 189 GLU A CA 1
ATOM 1483 C C . GLU A 1 189 ? -0.489 14.879 22.959 1.00 34.53 189 GLU A C 1
ATOM 1485 O O . GLU A 1 189 ? -0.889 15.165 21.806 1.00 34.53 189 GLU A O 1
#

Sequence (189 aa):
AIKSKYAETTVSTALALQWEPLYILSDPTKLLSTDLTEADYVKGADGKPIAQTADYSYNGYWVGDDNSVVIERAAGTTVFRMTNWGEGTYNVIFTINPDKKVTIEGKEYNVVTVSPQQVADNANYGAVYVSDLPSYQNGLTYEDFPCYWDGERGFHFEFHYYCGQGSFNNPNEHIAETMTLHDGSASME

Organism: NCBI:txid408170

pLDDT: mean 86.51, std 14.83, range [34.53, 98.56]

Radius of gyration: 19.62 Å; chains: 1; bounding box: 52×39×72 Å

Foldseek 3Di:
DPPDDDDDDPPPPPPDFDKDFDFFFLFQLCLLPPDDDLVRADAAPVRHTHGKWKWKAFQAPDGDIDGGWTKIDRPPFQKIKTACPPVRPDIFIKGFAPPDWAADPNDTFTFMWGDWDFDDQDPVFGTKIKTQDQDPDDPDDCNLRTWGDHSGFKTWGQMWMAGPVGTPDDSNDGGIMMMGIDNCPVVHD

Secondary structure (DSSP, 8-state):
------------------EEE-B-BSSGGGGG-S---GGGB-B-TTSSBPBPEEEEEEESSSEEEEEEEEEEEETTSSEEEEEEETTTTEEEEEEEEEEEEEEETTEEEEEEE---EEEEEETTTEEEEEESS--S-TT--GGGS--EE-SSSEEEEE-EEEETTEESS-TT---EEEEEE--SSGGG-